Protein AF-A0A2N6N862-F1 (afdb_monomer_lite)

Sequence (266 aa):
MASPSRPAIADPSQAESPGQILLLTGYLSLEWLGSIGSRYRVDSEFFNRFLVFRSINDRLSCFSVPPLPSSEWNLIKLSLLTIGLRTSYNPQFSTRTIREDTSNVLAEKHHQIQAGAKVPVGTTVIRNISVLDEMNFAIEQHIFICYQPTEIHRGWADGGSLAGSDFMENPLSKALRLSSSFGESLLPIVVYKPMMGLNAHLLAKHCAVRSLHSGYSRFLRQSLASGHSFIALTEVFTLVASSKKHFLNMMDLKLERAELNTRGKL

Organism: Beauveria bassiana (NCBI:txid176275)

pLDDT: mean 73.64, std 16.74, range [29.5, 95.5]

Foldseek 3Di:
DDDDDDPDDPDPVPPQQFDDDDDFFDDDDPVRVVVCCVVQVFDVLLVCVVLPLDDPVNCVVCVCPPPDPVVDPFKDKFKFKWKFWAPDQDVVDDLVQLQVQLVVLLNVVSVCVVVVNPADGNAHRWPDKASPDRTMIMTIDMDMGGDDDPPDDDDDDDPDDPPYPHPCFVSNCVSNVHPDTPQVRIDFQDFDDPPCVVVVVVDPDDGDPSPCPVPAPPPQPVVVCSVDVVSSCVVVVRSSVSSVVVVVVVVVVVVVVVVVVVVVVD

Radius of gyration: 23.05 Å; chains: 1; bounding box: 80×42×60 Å

Structure (mmCIF, N/CA/C/O backbone):
data_AF-A0A2N6N862-F1
#
_entry.id   AF-A0A2N6N862-F1
#
loop_
_atom_site.group_PDB
_atom_site.id
_atom_site.type_symbol
_atom_site.label_atom_id
_atom_site.label_alt_id
_atom_site.label_comp_id
_atom_site.label_asym_id
_atom_site.label_entity_id
_atom_site.label_seq_id
_atom_site.pdbx_PDB_ins_code
_atom_site.Cartn_x
_atom_site.Cartn_y
_atom_site.Cartn_z
_atom_site.occupancy
_atom_site.B_iso_or_equiv
_atom_site.auth_seq_id
_atom_site.auth_comp_id
_atom_site.auth_asym_id
_atom_site.auth_atom_id
_atom_site.pdbx_PDB_model_num
ATOM 1 N N . MET A 1 1 ? 59.714 -20.479 -29.551 1.00 39.97 1 MET A N 1
ATOM 2 C CA . MET A 1 1 ? 59.441 -19.457 -28.518 1.00 39.97 1 MET A CA 1
ATOM 3 C C . MET A 1 1 ? 58.333 -18.563 -29.043 1.00 39.97 1 MET A C 1
ATOM 5 O O . MET A 1 1 ? 58.588 -17.770 -29.936 1.00 39.97 1 MET A O 1
ATOM 9 N N . ALA A 1 2 ? 57.097 -18.791 -28.597 1.00 37.12 2 ALA A N 1
ATOM 10 C CA . ALA A 1 2 ? 55.931 -18.018 -29.015 1.00 37.12 2 ALA A CA 1
ATOM 11 C C . ALA A 1 2 ? 55.678 -16.900 -27.995 1.00 37.12 2 ALA A C 1
ATOM 13 O O . ALA A 1 2 ? 55.597 -17.164 -26.796 1.00 37.12 2 ALA A O 1
ATOM 14 N N . SER A 1 3 ? 55.603 -15.662 -28.474 1.00 36.22 3 SER A N 1
ATOM 15 C CA . SER A 1 3 ? 55.278 -14.477 -27.677 1.00 36.22 3 SER A CA 1
ATOM 16 C C . SER A 1 3 ? 53.823 -14.537 -27.190 1.00 36.22 3 SER A C 1
ATOM 18 O O . SER A 1 3 ? 52.951 -14.907 -27.979 1.00 36.22 3 SER A O 1
ATOM 20 N N . PRO A 1 4 ? 53.511 -14.158 -25.937 1.00 43.88 4 PRO A N 1
ATOM 21 C CA . PRO A 1 4 ? 52.135 -14.143 -25.464 1.00 43.88 4 PRO A CA 1
ATOM 22 C C . PRO A 1 4 ? 51.395 -12.930 -26.040 1.00 43.88 4 PRO A C 1
ATOM 24 O O . PRO A 1 4 ? 51.804 -11.779 -25.873 1.00 43.88 4 PRO A O 1
ATOM 27 N N . SER A 1 5 ? 50.289 -13.200 -26.728 1.00 41.41 5 SER A N 1
ATOM 28 C CA . SER A 1 5 ? 49.322 -12.208 -27.187 1.00 41.41 5 SER A CA 1
ATOM 29 C C . SER A 1 5 ? 48.707 -11.470 -25.995 1.00 41.41 5 SER A C 1
ATOM 31 O O . SER A 1 5 ? 48.117 -12.079 -25.103 1.00 41.41 5 SER A O 1
ATOM 33 N N . ARG A 1 6 ? 48.852 -10.144 -25.998 1.00 37.50 6 ARG A N 1
ATOM 34 C CA . ARG A 1 6 ? 48.245 -9.202 -25.048 1.00 37.50 6 ARG A CA 1
ATOM 35 C C . ARG A 1 6 ? 46.710 -9.342 -25.094 1.00 37.50 6 ARG A C 1
ATOM 37 O O . ARG A 1 6 ? 46.173 -9.374 -26.202 1.00 37.50 6 ARG A O 1
ATOM 44 N N . PRO A 1 7 ? 45.989 -9.407 -23.960 1.00 41.72 7 PRO A N 1
ATOM 45 C CA . PRO A 1 7 ? 44.531 -9.415 -23.992 1.00 41.72 7 PRO A CA 1
ATOM 46 C C . PRO A 1 7 ? 44.032 -8.079 -24.552 1.00 41.72 7 PRO A C 1
ATOM 48 O O . PRO A 1 7 ? 44.504 -7.012 -24.149 1.00 41.72 7 PRO A O 1
ATOM 51 N N . ALA A 1 8 ? 43.114 -8.156 -25.515 1.00 41.75 8 ALA A N 1
ATOM 52 C CA . ALA A 1 8 ? 42.442 -6.998 -26.082 1.00 41.75 8 ALA A CA 1
ATOM 53 C C . ALA A 1 8 ? 41.739 -6.219 -24.960 1.00 41.75 8 ALA A C 1
ATOM 55 O O . ALA A 1 8 ? 40.966 -6.782 -24.186 1.00 41.75 8 ALA A O 1
ATOM 56 N N . ILE A 1 9 ? 42.045 -4.926 -24.861 1.00 42.66 9 ILE A N 1
ATOM 57 C CA . ILE A 1 9 ? 41.333 -3.987 -23.997 1.00 42.66 9 ILE A CA 1
ATOM 58 C C . ILE A 1 9 ? 39.915 -3.896 -24.561 1.00 42.66 9 ILE A C 1
ATOM 60 O O . ILE A 1 9 ? 39.737 -3.436 -25.688 1.00 42.66 9 ILE A O 1
ATOM 64 N N . ALA A 1 10 ? 38.934 -4.400 -23.812 1.00 41.53 10 ALA A N 1
ATOM 65 C CA . ALA A 1 10 ? 37.527 -4.270 -24.162 1.00 41.53 10 ALA A CA 1
ATOM 66 C C . ALA A 1 10 ? 37.179 -2.781 -24.308 1.00 41.53 10 ALA A C 1
ATOM 68 O O . ALA A 1 10 ? 37.522 -1.967 -23.449 1.00 41.53 10 ALA A O 1
ATOM 69 N N . ASP A 1 11 ? 36.539 -2.442 -25.422 1.00 36.75 11 ASP A N 1
ATOM 70 C CA . ASP A 1 11 ? 36.109 -1.092 -25.762 1.00 36.75 11 ASP A CA 1
ATOM 71 C C . ASP A 1 11 ? 35.125 -0.580 -24.683 1.00 36.75 11 ASP A C 1
ATOM 73 O O . ASP A 1 11 ? 34.069 -1.191 -24.485 1.00 36.75 11 ASP A O 1
ATOM 77 N N . PRO A 1 12 ? 35.427 0.509 -23.947 1.00 40.84 12 PRO A N 1
ATOM 78 C CA . PRO A 1 12 ? 34.557 1.020 -22.883 1.00 40.84 12 PRO A CA 1
ATOM 79 C C . PRO A 1 12 ? 33.206 1.544 -23.403 1.00 40.84 12 PRO A C 1
ATOM 81 O O . PRO A 1 12 ? 32.329 1.872 -22.606 1.00 40.84 12 PRO A O 1
ATOM 84 N N . SER A 1 13 ? 33.016 1.604 -24.726 1.00 38.56 13 SER A N 1
ATOM 85 C CA . SER A 1 13 ? 31.748 1.947 -25.374 1.00 38.56 13 SER A CA 1
ATOM 86 C C . SER A 1 13 ? 30.717 0.802 -25.405 1.00 38.56 13 SER A C 1
ATOM 88 O O . SER A 1 13 ? 29.554 1.061 -25.709 1.00 38.56 13 SER A O 1
ATOM 90 N N . GLN A 1 14 ? 31.098 -0.433 -25.038 1.00 36.56 14 GLN A N 1
ATOM 91 C CA . GLN A 1 14 ? 30.195 -1.594 -24.913 1.00 36.56 14 GLN A CA 1
ATOM 92 C C . GLN A 1 14 ? 29.788 -1.924 -23.469 1.00 36.56 14 GLN A C 1
ATOM 94 O O . GLN A 1 14 ? 29.310 -3.024 -23.190 1.00 36.56 14 GLN A O 1
ATOM 99 N N . ALA A 1 15 ? 29.955 -0.998 -22.523 1.00 41.66 15 ALA A N 1
ATOM 100 C CA . ALA A 1 15 ? 29.306 -1.154 -21.228 1.00 41.66 15 ALA A CA 1
ATOM 101 C C . ALA A 1 15 ? 27.788 -1.030 -21.438 1.00 41.66 15 ALA A C 1
ATOM 103 O O . ALA A 1 15 ? 27.262 0.082 -21.515 1.00 41.66 15 ALA A O 1
ATOM 104 N N . GLU A 1 16 ? 27.095 -2.167 -21.581 1.00 49.25 16 GLU A N 1
ATOM 105 C CA . GLU A 1 16 ? 25.634 -2.230 -21.541 1.00 49.25 16 GLU A CA 1
ATOM 106 C C . GLU A 1 16 ? 25.157 -1.345 -20.389 1.00 49.25 16 GLU A C 1
ATOM 108 O O . GLU A 1 16 ? 25.592 -1.521 -19.246 1.00 49.25 16 GLU A O 1
ATOM 113 N N . SER A 1 17 ? 24.319 -0.341 -20.680 1.00 55.94 17 SER A N 1
ATOM 114 C CA . SER A 1 17 ? 23.828 0.519 -19.606 1.00 55.94 17 SER A CA 1
ATOM 115 C C . SER A 1 17 ? 23.146 -0.376 -18.572 1.00 55.94 17 SER A C 1
ATOM 117 O O . SER A 1 17 ? 22.222 -1.106 -18.954 1.00 55.94 17 SER A O 1
ATOM 119 N N . PRO A 1 18 ? 23.551 -0.328 -17.295 1.00 63.47 18 PRO A N 1
ATOM 120 C CA . PRO A 1 18 ? 22.957 -1.183 -16.285 1.00 63.47 18 PRO A CA 1
ATOM 121 C C . PRO A 1 18 ? 21.447 -0.940 -16.237 1.00 63.47 18 PRO A C 1
ATOM 123 O O . PRO A 1 18 ? 20.980 0.184 -16.460 1.00 63.47 18 PRO A O 1
ATOM 126 N N . GLY A 1 19 ? 20.685 -2.002 -15.960 1.00 68.00 19 GLY A N 1
ATOM 127 C CA . GLY A 1 19 ? 19.251 -1.892 -15.715 1.00 68.00 19 GLY A CA 1
ATOM 128 C C . GLY A 1 19 ? 18.971 -0.823 -14.656 1.00 68.00 19 GLY A C 1
ATOM 129 O O . GLY A 1 19 ? 19.711 -0.687 -13.680 1.00 68.00 19 GLY A O 1
ATOM 130 N N . GLN A 1 20 ? 17.920 -0.035 -14.866 1.00 75.50 20 GLN A N 1
ATOM 131 C CA . GLN A 1 20 ? 17.589 1.108 -14.017 1.00 75.50 20 GLN A CA 1
ATOM 132 C C . GLN A 1 20 ? 16.251 0.919 -13.329 1.00 75.50 20 GLN A C 1
ATOM 134 O O . GLN A 1 20 ? 15.350 0.261 -13.846 1.00 75.50 20 GLN A O 1
ATOM 139 N N . ILE A 1 21 ? 16.126 1.539 -12.158 1.00 78.88 21 ILE A N 1
ATOM 140 C CA . ILE A 1 21 ? 14.897 1.547 -11.377 1.00 78.88 21 ILE A CA 1
ATOM 141 C C . ILE A 1 21 ? 14.559 2.989 -11.055 1.00 78.88 21 ILE A C 1
ATOM 143 O O . ILE A 1 21 ? 15.337 3.694 -10.416 1.00 78.88 21 ILE A O 1
ATOM 147 N N . LEU A 1 22 ? 13.377 3.399 -11.499 1.00 79.00 22 LEU A N 1
ATOM 148 C CA . LEU A 1 22 ? 12.806 4.699 -11.201 1.00 79.00 22 LEU A CA 1
ATOM 149 C C . LEU A 1 22 ? 11.761 4.530 -10.097 1.00 79.00 22 LEU A C 1
ATOM 151 O O . LEU A 1 22 ? 10.781 3.804 -10.269 1.00 79.00 22 LEU A O 1
ATOM 155 N N . LEU A 1 23 ? 11.980 5.189 -8.960 1.00 81.06 23 LEU A N 1
ATOM 156 C CA . LEU A 1 23 ? 11.052 5.181 -7.833 1.00 81.06 23 LEU A CA 1
ATOM 157 C C . LEU A 1 23 ? 10.281 6.495 -7.813 1.00 81.06 23 LEU A C 1
ATOM 159 O O . LEU A 1 23 ? 10.829 7.536 -7.476 1.00 81.06 23 LEU A O 1
ATOM 163 N N . LEU A 1 24 ? 8.998 6.425 -8.148 1.00 79.00 24 LEU A N 1
ATOM 164 C CA . LEU A 1 24 ? 8.100 7.573 -8.136 1.00 79.00 24 LEU A CA 1
ATOM 165 C C . LEU A 1 24 ? 7.164 7.465 -6.938 1.00 79.00 24 LEU A C 1
ATOM 167 O O . LEU A 1 24 ? 6.614 6.396 -6.662 1.00 79.00 24 LEU A O 1
ATOM 171 N N . THR A 1 25 ? 6.965 8.572 -6.230 1.00 77.62 25 THR A N 1
ATOM 172 C CA . THR A 1 25 ? 6.087 8.625 -5.058 1.00 77.62 25 THR A CA 1
ATOM 173 C C . THR A 1 25 ? 5.132 9.802 -5.136 1.00 77.62 25 THR A C 1
ATOM 175 O O . THR A 1 25 ? 5.512 10.893 -5.554 1.00 77.62 25 THR A O 1
ATOM 178 N N . GLY A 1 26 ? 3.904 9.584 -4.670 1.00 78.12 26 GLY A N 1
ATOM 179 C CA . GLY A 1 26 ? 2.881 10.620 -4.608 1.00 78.12 26 GLY A CA 1
ATOM 180 C C . GLY A 1 26 ? 2.201 10.910 -5.948 1.00 78.12 26 GLY A C 1
ATOM 181 O O . GLY A 1 26 ? 2.273 10.132 -6.898 1.00 78.12 26 GLY A O 1
ATOM 182 N N . TYR A 1 27 ? 1.468 12.017 -5.981 1.00 79.81 27 TYR A N 1
ATOM 183 C CA . TYR A 1 27 ? 0.735 12.502 -7.138 1.00 79.81 27 TYR A CA 1
ATOM 184 C C . TYR A 1 27 ? 1.699 13.042 -8.197 1.00 79.81 27 TYR A C 1
ATOM 186 O O . TYR A 1 27 ? 2.600 13.820 -7.886 1.00 79.81 27 TYR A O 1
ATOM 194 N N . LEU A 1 28 ? 1.481 12.660 -9.454 1.00 80.00 28 LEU A N 1
ATOM 195 C CA . LEU A 1 28 ? 2.236 13.147 -10.606 1.00 80.00 28 LEU A CA 1
ATOM 196 C C . LEU A 1 28 ? 1.306 13.986 -11.480 1.00 80.00 28 LEU A C 1
ATOM 198 O O . LEU A 1 28 ? 0.197 13.553 -11.792 1.00 80.00 28 LEU A O 1
ATOM 202 N N . SER A 1 29 ? 1.753 15.177 -11.883 1.00 81.31 29 SER A N 1
ATOM 203 C CA . SER A 1 29 ? 1.003 16.000 -12.835 1.00 81.31 29 SER A CA 1
ATOM 204 C C . SER A 1 29 ? 1.032 15.381 -14.237 1.00 81.31 29 SER A C 1
ATOM 206 O O . SER A 1 29 ? 1.919 14.591 -14.562 1.00 81.31 29 SER A O 1
ATOM 208 N N . LEU A 1 30 ? 0.094 15.784 -15.100 1.00 81.50 30 LEU A N 1
ATOM 209 C CA . LEU A 1 30 ? 0.052 15.346 -16.503 1.00 81.50 30 LEU A CA 1
ATOM 210 C C . LEU A 1 30 ? 1.352 15.652 -17.261 1.00 81.50 30 LEU A C 1
ATOM 212 O O . LEU A 1 30 ? 1.792 14.844 -18.071 1.00 81.50 30 LEU A O 1
ATOM 216 N N . GLU A 1 31 ? 1.996 16.779 -16.959 1.00 83.75 31 GLU A N 1
ATOM 217 C CA . GLU A 1 31 ? 3.294 17.150 -17.532 1.00 83.75 31 GLU A CA 1
ATOM 218 C C . GLU A 1 31 ? 4.401 16.161 -17.134 1.00 83.75 31 GLU A C 1
ATOM 220 O O . GLU A 1 31 ? 5.167 15.701 -17.987 1.00 83.75 31 GLU A O 1
ATOM 225 N N . TRP A 1 32 ? 4.444 15.762 -15.857 1.00 83.94 32 TRP A N 1
ATOM 226 C CA . TRP A 1 32 ? 5.379 14.744 -15.374 1.00 83.94 32 TRP A CA 1
ATOM 227 C C . TRP A 1 32 ? 5.096 13.375 -15.989 1.00 83.94 32 TRP A C 1
ATOM 229 O O . TRP A 1 32 ? 6.024 12.694 -16.418 1.00 83.94 32 TRP A O 1
ATOM 239 N N . LEU A 1 33 ? 3.825 12.990 -16.091 1.00 83.81 33 LEU A N 1
ATOM 240 C CA . LEU A 1 33 ? 3.415 11.728 -16.708 1.00 83.81 33 LEU A CA 1
ATOM 241 C C . LEU A 1 33 ? 3.794 11.679 -18.192 1.00 83.81 33 LEU A C 1
ATOM 243 O O . LEU A 1 33 ? 4.371 10.690 -18.636 1.00 83.81 33 LEU A O 1
ATOM 247 N N . GLY A 1 34 ? 3.553 12.757 -18.944 1.00 84.44 34 GLY A N 1
ATOM 248 C CA . GLY A 1 34 ? 3.956 12.869 -20.348 1.00 84.44 34 GLY A CA 1
ATOM 249 C C . GLY A 1 34 ? 5.476 12.834 -20.529 1.00 84.44 34 GLY A C 1
ATOM 250 O O . GLY A 1 34 ? 5.987 12.161 -21.428 1.00 84.44 34 GLY A O 1
ATOM 251 N N . SER A 1 35 ? 6.214 13.487 -19.630 1.00 87.12 35 SER A N 1
ATOM 252 C CA . SER A 1 35 ? 7.681 13.480 -19.633 1.00 87.12 35 SER A CA 1
ATOM 253 C C . SER A 1 35 ? 8.252 12.089 -19.337 1.00 87.12 35 SER A C 1
ATOM 255 O O . SER A 1 35 ? 9.149 11.629 -20.039 1.00 87.12 35 SER A O 1
ATOM 257 N N . ILE A 1 36 ? 7.713 11.381 -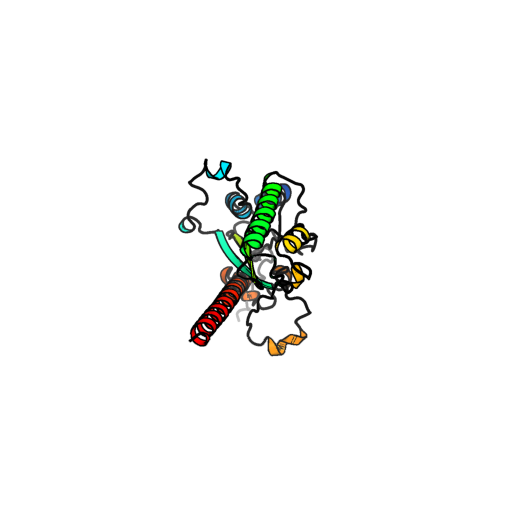18.341 1.00 84.12 36 ILE A N 1
ATOM 258 C CA . ILE A 1 36 ? 8.141 10.019 -17.983 1.00 84.12 36 ILE A CA 1
ATOM 259 C C . ILE A 1 36 ? 7.742 9.033 -19.088 1.00 84.12 36 ILE A C 1
ATOM 261 O O . ILE A 1 36 ? 8.573 8.247 -19.543 1.00 84.12 36 ILE A O 1
ATOM 265 N N . GLY A 1 37 ? 6.500 9.104 -19.569 1.00 84.12 37 GLY A N 1
ATOM 266 C CA . GLY A 1 37 ? 5.982 8.236 -20.624 1.00 84.12 37 GLY A CA 1
ATOM 267 C C . GLY A 1 37 ? 6.782 8.341 -21.917 1.00 84.12 37 GLY A C 1
ATOM 268 O O . GLY A 1 37 ? 7.245 7.329 -22.436 1.00 84.12 37 GLY A O 1
ATOM 269 N N . SER A 1 38 ? 7.032 9.559 -22.401 1.00 85.12 38 SER A N 1
ATOM 270 C CA . SER A 1 38 ? 7.821 9.776 -23.622 1.00 85.12 38 SER A CA 1
ATOM 271 C C . SER A 1 38 ? 9.286 9.363 -23.462 1.00 85.12 38 SER A C 1
ATOM 273 O O . SER A 1 38 ? 9.866 8.759 -24.367 1.00 85.12 38 SER A O 1
ATOM 275 N N . ARG A 1 39 ? 9.890 9.649 -22.302 1.00 82.69 39 ARG A N 1
ATOM 276 C CA . ARG A 1 39 ? 11.308 9.382 -22.052 1.00 82.69 39 ARG A CA 1
ATOM 277 C C . ARG A 1 39 ? 11.621 7.900 -21.893 1.00 82.69 39 ARG A C 1
ATOM 279 O O . ARG A 1 39 ? 12.621 7.438 -22.438 1.00 82.69 39 ARG A O 1
ATOM 286 N N . TYR A 1 40 ? 10.795 7.184 -21.136 1.00 77.62 40 TYR A N 1
ATOM 287 C CA . TYR A 1 40 ? 11.016 5.779 -20.783 1.00 77.62 40 TYR A CA 1
ATOM 288 C C . TYR A 1 40 ? 10.150 4.817 -21.602 1.00 77.62 40 TYR A C 1
ATOM 290 O O . TYR A 1 40 ? 10.231 3.610 -21.397 1.00 77.62 40 TYR A O 1
ATOM 298 N N . ARG A 1 41 ? 9.341 5.342 -22.535 1.00 79.62 41 ARG A N 1
ATOM 299 C CA . ARG A 1 41 ? 8.382 4.577 -23.349 1.00 79.62 41 ARG A CA 1
ATOM 300 C C . ARG A 1 41 ? 7.451 3.711 -22.498 1.00 79.62 41 ARG A C 1
ATOM 302 O O . ARG A 1 41 ? 7.122 2.590 -22.876 1.00 79.62 41 ARG A O 1
ATOM 309 N N . VAL A 1 42 ? 7.050 4.246 -21.345 1.00 82.62 42 VAL A N 1
ATOM 310 C CA . VAL A 1 42 ? 6.091 3.591 -20.455 1.00 82.62 42 VAL A CA 1
ATOM 311 C C . VAL A 1 42 ? 4.728 3.616 -21.129 1.00 82.62 42 VAL A C 1
ATOM 313 O O . VAL A 1 42 ? 4.287 4.669 -21.593 1.00 82.62 42 VAL A O 1
ATOM 316 N N . ASP A 1 43 ? 4.081 2.456 -21.173 1.00 78.38 43 ASP A N 1
ATOM 317 C CA . ASP A 1 43 ? 2.735 2.301 -21.716 1.00 78.38 43 ASP A CA 1
ATOM 318 C C . ASP A 1 43 ? 1.764 3.288 -21.043 1.00 78.38 43 ASP A C 1
ATOM 320 O O . ASP A 1 43 ? 1.761 3.448 -19.820 1.00 78.38 43 ASP A O 1
ATOM 324 N N . SER A 1 44 ? 0.917 3.952 -21.828 1.00 77.69 44 SER A N 1
ATOM 325 C CA . SER A 1 44 ? -0.117 4.835 -21.286 1.00 77.69 44 SER A CA 1
ATOM 326 C C . SER A 1 44 ? -1.093 4.082 -20.377 1.00 77.69 44 SER A C 1
ATOM 328 O O . SER A 1 44 ? -1.615 4.666 -19.422 1.00 77.69 44 SER A O 1
ATOM 330 N N . GLU A 1 45 ? -1.268 2.775 -20.589 1.00 77.00 45 GLU A N 1
ATOM 331 C CA . GLU A 1 45 ? -2.093 1.930 -19.731 1.00 77.00 45 GLU A CA 1
ATOM 332 C C . GLU A 1 45 ? -1.525 1.798 -18.308 1.00 77.00 45 GLU A C 1
ATOM 334 O O . GLU A 1 45 ? -2.284 1.750 -17.333 1.00 77.00 45 GLU A O 1
ATOM 339 N N . PHE A 1 46 ? -0.199 1.863 -18.141 1.00 80.00 46 PHE A N 1
ATOM 340 C CA . PHE A 1 46 ? 0.420 1.931 -16.815 1.00 80.00 46 PHE A CA 1
ATOM 341 C C . PHE A 1 46 ? -0.044 3.172 -16.048 1.00 80.00 46 PHE A C 1
ATOM 343 O O . PHE A 1 46 ? -0.434 3.078 -14.880 1.00 80.00 46 PHE 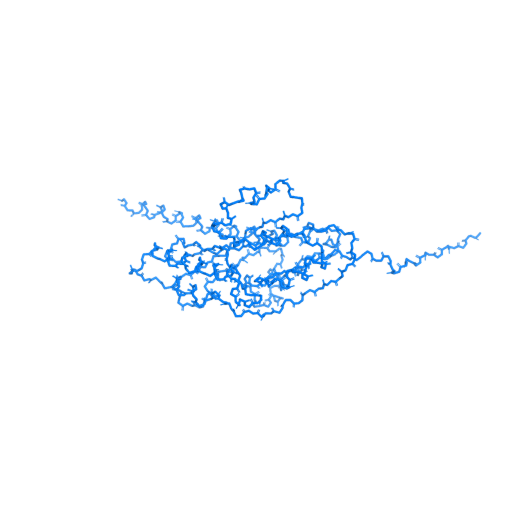A O 1
ATOM 350 N N . PHE A 1 47 ? -0.047 4.336 -16.703 1.00 78.12 47 PHE A N 1
ATOM 351 C CA . PHE A 1 47 ? -0.490 5.579 -16.076 1.00 78.12 47 PHE A CA 1
ATOM 352 C C . PHE A 1 47 ? -1.993 5.578 -15.817 1.00 78.12 47 PHE A C 1
ATOM 354 O O . PHE A 1 47 ? -2.408 6.022 -14.751 1.00 78.12 47 PHE A O 1
ATOM 361 N N . ASN A 1 48 ? -2.806 5.010 -16.712 1.00 75.31 48 ASN A N 1
ATOM 362 C CA . ASN A 1 48 ? -4.241 4.834 -16.473 1.00 75.31 48 ASN A CA 1
ATOM 363 C C . ASN A 1 48 ? -4.517 4.020 -15.203 1.00 75.31 48 ASN A C 1
ATOM 365 O O . ASN A 1 48 ? -5.402 4.376 -14.424 1.00 75.31 48 ASN A O 1
ATOM 369 N N . ARG A 1 49 ? -3.742 2.953 -14.968 1.00 72.94 49 ARG A N 1
ATOM 370 C CA . ARG A 1 49 ? -3.833 2.106 -13.767 1.00 72.94 49 ARG A CA 1
ATOM 371 C C . ARG A 1 49 ? -3.301 2.789 -12.513 1.00 72.94 49 ARG A C 1
ATOM 373 O O . ARG A 1 49 ? -3.881 2.655 -11.433 1.00 72.94 49 ARG A O 1
ATOM 380 N N . PHE A 1 50 ? -2.215 3.543 -12.645 1.00 73.69 50 PHE A N 1
ATOM 381 C CA . PHE A 1 50 ? -1.680 4.349 -11.555 1.00 73.69 50 PHE A CA 1
ATOM 382 C C . PHE A 1 50 ? -2.665 5.457 -11.161 1.00 73.69 50 PHE A C 1
ATOM 384 O O . PHE A 1 50 ? -2.902 5.707 -9.985 1.00 73.69 50 PHE A O 1
ATOM 391 N N . LEU A 1 51 ? -3.322 6.089 -12.122 1.00 71.56 51 LEU A N 1
ATOM 392 C CA . LEU A 1 51 ? -4.232 7.208 -11.907 1.00 71.56 51 LEU A CA 1
ATOM 393 C C . LEU A 1 51 ? -5.688 6.755 -11.831 1.00 71.56 51 LEU A C 1
ATOM 395 O O . LEU A 1 51 ? -6.555 7.527 -12.226 1.00 71.56 51 LEU A O 1
ATOM 399 N N . VAL A 1 52 ? -5.979 5.539 -11.330 1.00 64.31 52 VAL A N 1
ATOM 400 C CA . VAL A 1 52 ? -7.360 5.045 -11.130 1.00 64.31 52 VAL A CA 1
ATOM 401 C C . VAL A 1 52 ? -8.065 5.886 -10.067 1.00 64.31 52 VAL A C 1
ATOM 403 O O . VAL A 1 52 ? -8.265 5.500 -8.920 1.00 64.31 52 VAL A O 1
ATOM 406 N N . PHE A 1 53 ? -8.461 7.060 -10.507 1.00 60.28 53 PHE A N 1
ATOM 407 C CA . PHE A 1 53 ? -9.479 7.927 -9.993 1.00 60.28 53 PHE A CA 1
ATOM 408 C C . PHE A 1 53 ? -10.433 8.097 -11.186 1.00 60.28 53 PHE A C 1
ATOM 410 O O . PHE A 1 53 ? -10.636 9.181 -11.701 1.00 60.28 53 PHE A O 1
ATOM 417 N N . ARG A 1 54 ? -10.953 7.003 -11.746 1.00 53.22 54 ARG A N 1
ATOM 418 C CA . ARG A 1 54 ? -12.015 7.142 -12.748 1.00 53.22 54 ARG A CA 1
ATOM 419 C C . ARG A 1 54 ? -13.299 7.495 -12.018 1.00 53.22 54 ARG A C 1
ATOM 421 O O . ARG A 1 54 ? -13.610 6.845 -11.013 1.00 53.22 54 ARG A O 1
ATOM 428 N N . SER A 1 55 ? -14.014 8.503 -12.511 1.00 52.59 55 SER A N 1
ATOM 429 C CA . SER A 1 55 ? -15.349 8.803 -12.009 1.00 52.59 55 SER A CA 1
ATOM 430 C C . SER A 1 55 ? -16.244 7.573 -12.212 1.00 52.59 55 SER A C 1
ATOM 432 O O . SER A 1 55 ? -15.991 6.737 -13.085 1.00 52.59 55 SER A O 1
ATOM 434 N N . ILE A 1 56 ? -17.292 7.428 -11.399 1.00 53.81 56 ILE A N 1
ATOM 435 C CA . ILE A 1 56 ? -18.263 6.333 -11.566 1.00 53.81 56 ILE A CA 1
ATOM 436 C C . ILE A 1 56 ? -18.847 6.360 -12.991 1.00 53.81 56 ILE A C 1
ATOM 438 O O . ILE A 1 56 ? -19.008 5.305 -13.597 1.00 53.81 56 ILE A O 1
ATOM 442 N N . ASN A 1 57 ? -19.042 7.550 -13.567 1.00 53.22 57 ASN A N 1
ATOM 443 C CA . ASN A 1 57 ? -19.553 7.724 -14.927 1.00 53.22 57 ASN A CA 1
ATOM 444 C C . ASN A 1 57 ? -18.595 7.185 -16.006 1.00 53.22 57 ASN A C 1
ATOM 446 O O . ASN A 1 57 ? -19.059 6.570 -16.961 1.00 53.22 57 ASN A O 1
ATOM 450 N N . ASP A 1 58 ? -17.275 7.308 -15.825 1.00 54.25 58 ASP A N 1
ATOM 451 C CA . ASP A 1 58 ? -16.279 6.746 -16.758 1.00 54.25 58 ASP A CA 1
ATOM 452 C C . ASP A 1 58 ? -16.145 5.220 -16.643 1.00 54.25 58 ASP A C 1
ATOM 454 O O . ASP A 1 58 ? -15.683 4.547 -17.564 1.00 54.25 58 ASP A O 1
ATOM 458 N N . ARG A 1 59 ? -16.525 4.646 -15.493 1.00 54.81 59 ARG A N 1
ATOM 459 C CA . ARG A 1 59 ? -16.550 3.188 -15.289 1.00 54.81 59 ARG A CA 1
ATOM 460 C C . ARG A 1 59 ? -17.768 2.533 -15.933 1.00 54.81 59 ARG A C 1
ATOM 462 O O . ARG A 1 59 ? -17.687 1.376 -16.330 1.00 54.81 59 ARG A O 1
ATOM 469 N N . LEU A 1 60 ? -18.874 3.265 -16.052 1.00 55.56 60 LEU A N 1
ATOM 470 C CA . LEU A 1 60 ? -20.116 2.777 -16.659 1.00 55.56 60 LEU A CA 1
ATOM 471 C C . LEU A 1 60 ? -20.051 2.685 -18.192 1.00 55.56 60 LEU A C 1
ATOM 473 O O . LEU A 1 60 ? -20.903 2.039 -18.793 1.00 55.56 60 LEU A O 1
ATOM 477 N N . SER A 1 61 ? -19.050 3.299 -18.827 1.00 60.19 61 SER A N 1
ATOM 478 C CA . SER A 1 61 ? -18.854 3.280 -20.283 1.00 60.19 61 SER A CA 1
ATOM 479 C C . SER A 1 61 ? -17.716 2.360 -20.746 1.00 60.19 61 SER A C 1
ATOM 481 O O . SER A 1 61 ? -17.541 2.164 -21.948 1.00 60.19 61 SER A O 1
ATOM 483 N N . CYS A 1 62 ? -16.946 1.769 -19.824 1.00 55.97 62 CYS A N 1
ATOM 484 C CA . CYS A 1 62 ? -15.751 0.991 -20.153 1.00 55.97 62 CYS A CA 1
ATOM 485 C C . CYS A 1 62 ? -15.582 -0.224 -19.223 1.00 55.97 62 CYS A C 1
ATOM 487 O O . CYS A 1 62 ? -14.772 -0.220 -18.297 1.00 55.97 62 CYS A O 1
ATOM 489 N N . PHE A 1 63 ? -16.349 -1.286 -19.486 1.00 64.50 63 PHE A N 1
ATOM 490 C CA . PHE A 1 63 ? -16.341 -2.524 -18.688 1.00 64.50 63 PHE A CA 1
ATOM 491 C C . PHE A 1 63 ? -15.107 -3.412 -18.908 1.00 64.50 63 PHE A C 1
ATOM 493 O O . PHE A 1 63 ? -14.877 -4.349 -18.150 1.00 64.50 63 PHE A O 1
ATOM 500 N N . SER A 1 64 ? -14.317 -3.133 -19.945 1.00 63.12 64 SER A N 1
ATOM 501 C CA . SER A 1 64 ? -13.103 -3.873 -20.306 1.00 63.12 64 SER A CA 1
ATOM 502 C C . SER A 1 64 ? -11.830 -3.345 -19.632 1.00 63.12 64 SER A C 1
ATOM 504 O O . SER A 1 64 ? -10.764 -3.928 -19.821 1.00 63.12 64 SER A O 1
ATOM 506 N N . VAL A 1 65 ? -11.920 -2.273 -18.832 1.00 66.56 65 VAL A N 1
ATOM 507 C CA . VAL A 1 65 ? -10.793 -1.727 -18.061 1.00 66.56 65 VAL A CA 1
ATOM 508 C C . VAL A 1 65 ? -11.047 -1.910 -16.558 1.00 66.56 65 VAL A C 1
ATOM 510 O O . VAL A 1 65 ? -12.116 -1.540 -16.069 1.00 66.56 65 VAL A O 1
ATOM 513 N N . PRO A 1 66 ? -10.061 -2.397 -15.784 1.00 65.81 66 PRO A N 1
ATOM 514 C CA . PRO A 1 66 ? -8.715 -2.770 -16.221 1.00 65.81 66 PRO A CA 1
ATOM 515 C C . PRO A 1 66 ? -8.665 -4.132 -16.945 1.00 65.81 66 PRO A C 1
ATOM 517 O O . PRO A 1 66 ? -9.399 -5.041 -16.553 1.00 65.81 66 PRO A O 1
ATOM 520 N N . PRO A 1 67 ? -7.773 -4.301 -17.946 1.00 66.50 67 PRO A N 1
ATOM 521 C CA . PRO A 1 67 ? -7.443 -5.608 -18.507 1.00 66.50 67 PRO A CA 1
ATOM 522 C C . PRO A 1 67 ? -7.110 -6.648 -17.427 1.00 66.50 67 PRO A C 1
ATOM 524 O O . PRO A 1 67 ? -6.643 -6.318 -16.327 1.00 66.50 67 PRO A O 1
ATOM 527 N N . LEU A 1 68 ? -7.308 -7.925 -17.757 1.00 70.00 68 LEU A N 1
ATOM 528 C CA . LEU A 1 68 ? -6.989 -9.025 -16.853 1.00 70.00 68 LEU A CA 1
ATOM 529 C C . LEU A 1 68 ? -5.497 -8.987 -16.478 1.00 70.00 68 LEU A C 1
ATOM 531 O O . LEU A 1 68 ? -4.655 -8.818 -17.355 1.00 70.00 68 LEU A O 1
ATOM 535 N N . PRO A 1 69 ? -5.125 -9.215 -15.207 1.00 68.00 69 PRO A N 1
ATOM 536 C CA . PRO A 1 69 ? -3.715 -9.304 -14.822 1.00 68.00 69 PRO A CA 1
ATOM 537 C C . PRO A 1 69 ? -2.927 -10.347 -15.630 1.00 68.00 69 PRO A C 1
ATOM 539 O O . PRO A 1 69 ? -1.730 -10.203 -15.823 1.00 68.00 69 PRO A O 1
ATOM 542 N N . SER A 1 70 ? -3.600 -11.387 -16.136 1.00 72.38 70 SER A N 1
ATOM 543 C CA . SER A 1 70 ? -2.999 -12.437 -16.962 1.00 72.38 70 SER A CA 1
ATOM 544 C C . SER A 1 70 ? -2.654 -12.003 -18.389 1.00 72.38 70 SER A C 1
ATOM 546 O O . SER A 1 70 ? -1.889 -12.701 -19.047 1.00 72.38 70 SER A O 1
ATOM 548 N N . SER A 1 71 ? -3.214 -10.897 -18.891 1.00 73.25 71 SER A N 1
ATOM 549 C CA . SER A 1 71 ? -2.848 -10.349 -20.206 1.00 73.25 71 SER A CA 1
ATOM 550 C C . SER A 1 71 ? -1.636 -9.416 -20.147 1.00 73.25 71 SER A C 1
ATOM 552 O O . SER A 1 71 ? -1.201 -8.918 -21.180 1.00 73.25 71 SER A O 1
ATOM 554 N N . GLU A 1 72 ? -1.087 -9.171 -18.955 1.00 74.12 72 GLU A N 1
ATOM 555 C CA . GLU A 1 72 ? -0.025 -8.195 -18.724 1.00 74.12 72 GLU A CA 1
ATOM 556 C C . GLU A 1 72 ? 1.253 -8.903 -18.298 1.00 74.12 72 GLU A C 1
ATOM 558 O O . GLU A 1 72 ? 1.327 -9.517 -17.238 1.00 74.12 72 GLU A O 1
ATOM 563 N N . TRP A 1 73 ? 2.284 -8.815 -19.131 1.00 76.94 73 TRP A N 1
ATOM 564 C CA . TRP A 1 73 ? 3.576 -9.443 -18.852 1.00 76.94 73 TRP A CA 1
ATOM 565 C C . TRP A 1 73 ? 4.542 -8.493 -18.128 1.00 76.94 73 TRP A C 1
ATOM 567 O O . TRP A 1 73 ? 5.507 -8.943 -17.513 1.00 76.94 73 TRP A O 1
ATOM 577 N N . ASN A 1 74 ? 4.292 -7.182 -18.194 1.00 81.44 74 ASN A N 1
ATOM 578 C CA . ASN A 1 74 ? 5.199 -6.135 -17.726 1.00 81.44 74 ASN A CA 1
ATOM 579 C C . ASN A 1 74 ? 4.674 -5.308 -16.546 1.00 81.44 74 ASN A C 1
ATOM 581 O O . ASN A 1 74 ? 5.427 -4.492 -16.014 1.00 81.44 74 ASN A O 1
ATOM 585 N N . LEU A 1 75 ? 3.417 -5.485 -16.130 1.00 82.25 75 LEU A N 1
ATOM 586 C CA . LEU A 1 75 ? 2.804 -4.687 -15.069 1.00 82.25 75 LEU A CA 1
ATOM 587 C C . LEU A 1 75 ? 2.553 -5.519 -13.816 1.00 82.25 75 LEU A C 1
ATOM 589 O O . LEU A 1 75 ? 1.886 -6.549 -13.849 1.00 82.25 75 LEU A O 1
ATOM 593 N N . ILE A 1 76 ? 3.052 -5.038 -12.679 1.00 83.94 76 ILE A N 1
ATOM 594 C CA . ILE A 1 76 ? 2.821 -5.659 -11.375 1.00 83.94 76 ILE A CA 1
ATOM 595 C C . ILE A 1 76 ? 2.222 -4.616 -10.438 1.00 83.94 76 ILE A C 1
ATOM 597 O O . ILE A 1 76 ? 2.772 -3.531 -10.249 1.00 83.94 76 ILE A O 1
ATOM 601 N N . LYS A 1 77 ? 1.102 -4.970 -9.806 1.00 85.12 77 LYS A N 1
ATOM 602 C CA . LYS A 1 77 ? 0.461 -4.176 -8.757 1.00 85.12 77 LYS A CA 1
ATOM 603 C C . LYS A 1 77 ? 0.625 -4.871 -7.412 1.00 85.12 77 LYS A C 1
ATOM 605 O O . LYS A 1 77 ? 0.207 -6.013 -7.242 1.00 85.12 77 LYS A O 1
ATOM 610 N N . LEU A 1 78 ? 1.164 -4.153 -6.435 1.00 86.88 78 LEU A N 1
ATOM 611 C CA . LEU A 1 78 ? 1.322 -4.627 -5.065 1.00 86.88 78 LEU A CA 1
ATOM 612 C C . LEU A 1 78 ? 0.560 -3.714 -4.101 1.00 86.88 78 LEU A C 1
ATOM 614 O O . LEU A 1 78 ? 0.735 -2.498 -4.136 1.00 86.88 78 LEU A O 1
ATOM 618 N N . SER A 1 79 ? -0.254 -4.293 -3.217 1.00 87.00 79 SER A N 1
ATOM 619 C CA . SER A 1 79 ? -0.901 -3.555 -2.123 1.00 87.00 79 SER A CA 1
ATOM 620 C C . SER A 1 79 ? -0.036 -3.574 -0.870 1.00 87.00 79 SER A C 1
ATOM 622 O O . SER A 1 79 ? 0.269 -4.648 -0.345 1.00 87.00 79 SER A O 1
ATOM 624 N N . LEU A 1 80 ? 0.317 -2.384 -0.395 1.00 85.81 80 LEU A N 1
ATOM 625 C CA . LEU A 1 80 ? 1.013 -2.123 0.857 1.00 85.81 80 LEU A CA 1
ATOM 626 C C . LEU A 1 80 ? -0.011 -1.694 1.916 1.00 85.81 80 LEU A C 1
ATOM 628 O O . LEU A 1 80 ? -0.822 -0.803 1.656 1.00 85.81 80 LEU A O 1
ATOM 632 N N . LEU A 1 81 ? 0.042 -2.315 3.095 1.00 89.31 81 LEU A N 1
ATOM 633 C CA . LEU A 1 81 ? -0.840 -1.996 4.219 1.00 89.31 81 LEU A CA 1
ATOM 634 C C . LEU A 1 81 ? -0.049 -1.370 5.366 1.00 89.31 81 LEU A C 1
ATOM 636 O O . LEU A 1 81 ? 0.906 -1.962 5.863 1.00 89.31 81 LEU A O 1
ATOM 640 N N . THR A 1 82 ? -0.485 -0.203 5.826 1.00 88.44 82 THR A N 1
ATOM 641 C CA . THR A 1 82 ? 0.103 0.473 6.989 1.00 88.44 82 THR A CA 1
ATOM 642 C C . THR A 1 82 ? -0.951 0.590 8.076 1.00 88.44 82 THR A C 1
ATOM 644 O O . THR A 1 82 ? -2.027 1.133 7.841 1.00 88.44 82 THR A O 1
ATOM 647 N N . ILE A 1 83 ? -0.654 0.068 9.264 1.00 89.62 83 ILE A N 1
ATOM 648 C CA . ILE A 1 83 ? -1.555 0.145 10.419 1.00 89.62 83 ILE A CA 1
ATOM 649 C C . ILE A 1 83 ? -1.347 1.495 11.098 1.00 89.62 83 ILE A C 1
ATOM 651 O O . ILE A 1 83 ? -0.209 1.927 11.265 1.00 89.62 83 ILE A O 1
ATOM 655 N N . GLY A 1 84 ? -2.430 2.142 11.505 1.00 89.56 84 GLY A N 1
ATOM 656 C CA . GLY A 1 84 ? -2.399 3.334 12.334 1.00 89.56 84 GLY A CA 1
ATOM 657 C C . GLY A 1 84 ? -3.154 3.144 13.646 1.00 89.56 84 GLY A C 1
ATOM 658 O O . GLY A 1 84 ? -4.097 2.353 13.732 1.00 89.56 84 GLY A O 1
ATOM 659 N N . LEU A 1 85 ? -2.724 3.887 14.662 1.00 89.06 85 LEU A N 1
ATOM 660 C CA . LEU A 1 85 ? -3.286 3.908 16.004 1.00 89.06 85 LEU A CA 1
ATOM 661 C C . LEU A 1 85 ? -4.081 5.188 16.254 1.00 89.06 85 LEU A C 1
ATOM 663 O O . LEU A 1 85 ? -3.671 6.291 15.905 1.00 89.06 85 LEU A O 1
ATOM 667 N N . ARG A 1 86 ? -5.214 5.032 16.928 1.00 87.69 86 ARG A N 1
ATOM 668 C CA . ARG A 1 86 ? -6.070 6.110 17.412 1.00 87.69 86 ARG A CA 1
ATOM 669 C C .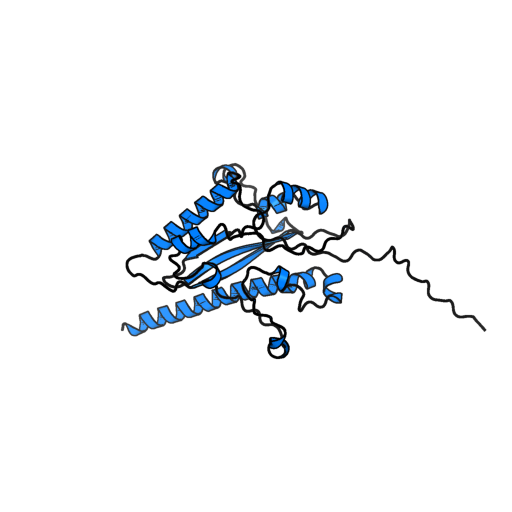 ARG A 1 86 ? -5.954 6.117 18.925 1.00 87.69 86 ARG A C 1
ATOM 671 O O . ARG A 1 86 ? -6.395 5.193 19.593 1.00 87.69 86 ARG A O 1
ATOM 678 N N . THR A 1 87 ? -5.320 7.146 19.460 1.00 75.06 87 THR A N 1
ATOM 679 C CA . THR A 1 87 ? -5.052 7.284 20.899 1.00 75.06 87 THR A CA 1
ATOM 680 C C . THR A 1 87 ? -6.176 7.997 21.650 1.00 75.06 87 THR A C 1
ATOM 682 O O . THR A 1 87 ? -6.260 7.883 22.869 1.00 75.06 87 THR A O 1
ATOM 685 N N . SER A 1 88 ? -7.078 8.690 20.949 1.00 69.31 88 SER A N 1
ATOM 686 C CA . SER A 1 88 ? -8.265 9.321 21.534 1.00 69.31 88 SER A CA 1
ATOM 687 C C . SER A 1 88 ? -9.523 8.497 21.276 1.00 69.31 88 SER A C 1
ATOM 689 O O . SER A 1 88 ? -10.199 8.663 20.258 1.00 69.31 88 SER A O 1
ATOM 691 N N . TYR A 1 89 ? -9.860 7.631 22.233 1.00 67.69 89 TYR A N 1
ATOM 692 C CA . TYR A 1 89 ? -11.179 7.011 22.301 1.00 67.69 89 TYR A CA 1
ATOM 693 C C . TYR A 1 89 ? -12.171 7.985 22.940 1.00 67.69 89 TYR A C 1
ATOM 695 O O . TYR A 1 89 ? -12.008 8.378 24.094 1.00 67.69 89 TYR A O 1
ATOM 703 N N . ASN A 1 90 ? -13.206 8.369 22.195 1.00 71.94 90 ASN A N 1
ATOM 704 C CA . ASN A 1 90 ? -14.345 9.094 22.742 1.00 71.94 90 ASN A CA 1
ATOM 705 C C . ASN A 1 90 ? -15.613 8.247 22.521 1.00 71.94 90 ASN A C 1
ATOM 707 O O . ASN A 1 90 ? -16.011 8.068 21.367 1.00 71.94 90 ASN A O 1
ATOM 711 N N . PRO A 1 91 ? -16.255 7.750 23.597 1.00 69.25 91 PRO A N 1
ATOM 712 C CA . PRO A 1 91 ? -17.405 6.848 23.515 1.00 69.25 91 PRO A CA 1
ATOM 713 C C . PRO A 1 91 ? -18.650 7.481 22.874 1.00 69.25 91 PRO A C 1
ATOM 715 O O . PRO A 1 91 ? -19.596 6.769 22.553 1.00 69.25 91 PRO A O 1
ATOM 718 N N . GLN A 1 92 ? -18.664 8.801 22.666 1.00 72.44 92 GLN A N 1
ATOM 719 C CA . GLN A 1 92 ? -19.748 9.492 21.963 1.00 72.44 92 GLN A CA 1
ATOM 720 C C . GLN A 1 92 ? -19.731 9.243 20.449 1.00 72.44 92 GLN A C 1
ATOM 722 O O . GLN A 1 92 ? -20.754 9.415 19.790 1.00 72.44 92 GLN A O 1
ATOM 727 N N . PHE A 1 93 ? -18.590 8.840 19.881 1.00 75.50 93 PHE A N 1
ATOM 728 C CA . PHE A 1 93 ? -18.459 8.614 18.445 1.00 75.50 93 PHE A CA 1
ATOM 729 C C . PHE A 1 93 ? -18.439 7.126 18.132 1.00 75.50 93 PHE A C 1
ATOM 731 O O . PHE A 1 93 ? -17.500 6.410 18.475 1.00 75.50 93 PHE A O 1
ATOM 738 N N . SER A 1 94 ? -19.465 6.672 17.415 1.00 84.25 94 SER A N 1
ATOM 739 C CA . SER A 1 94 ? -19.499 5.301 16.925 1.00 84.25 94 SER A CA 1
ATOM 740 C C . SER A 1 94 ? -18.436 5.081 15.843 1.00 84.25 94 SER A C 1
ATOM 742 O O . SER A 1 94 ? -18.198 5.942 14.990 1.00 84.25 94 SER A O 1
ATOM 744 N N . THR A 1 95 ? -17.845 3.885 15.815 1.00 86.56 95 THR A N 1
ATOM 745 C CA . THR A 1 95 ? -16.925 3.443 14.753 1.00 86.56 95 THR A CA 1
ATOM 746 C C . THR A 1 95 ? -17.551 3.596 13.361 1.00 86.56 95 THR A C 1
ATOM 748 O O . THR A 1 95 ? -16.853 3.881 12.391 1.00 86.56 95 THR A O 1
ATOM 751 N N . ARG A 1 96 ? -18.882 3.479 13.255 1.00 89.12 96 ARG A N 1
ATOM 752 C CA . ARG A 1 96 ? -19.630 3.692 12.011 1.00 89.12 96 ARG A CA 1
ATOM 753 C C . ARG A 1 96 ? -19.547 5.137 11.516 1.00 89.12 96 ARG A C 1
ATOM 755 O O . ARG A 1 96 ? -19.214 5.343 10.356 1.00 89.12 96 ARG A O 1
ATOM 762 N N . THR A 1 97 ? -19.772 6.117 12.387 1.00 89.75 97 THR A N 1
ATOM 763 C CA . THR A 1 97 ? -19.670 7.543 12.031 1.00 89.75 97 THR A CA 1
ATOM 764 C C . THR A 1 97 ? -18.268 7.884 11.535 1.00 89.75 97 THR A C 1
ATOM 766 O O . THR A 1 97 ? -18.106 8.563 10.532 1.00 89.75 97 THR A O 1
ATOM 769 N N . ILE A 1 98 ? -17.238 7.344 12.191 1.00 90.44 98 ILE A N 1
ATOM 770 C CA . ILE A 1 98 ? -15.843 7.576 11.797 1.00 90.44 98 ILE A CA 1
ATOM 771 C C . ILE A 1 98 ? -15.546 6.938 10.431 1.00 90.44 98 ILE A C 1
ATOM 773 O O . ILE A 1 98 ? -14.839 7.538 9.620 1.00 90.44 98 ILE A O 1
ATOM 777 N N . ARG A 1 99 ? -16.096 5.749 10.143 1.00 92.25 99 ARG A N 1
ATOM 778 C CA . ARG A 1 99 ? -15.996 5.110 8.817 1.00 92.25 99 ARG A CA 1
ATOM 779 C C . ARG A 1 99 ? -16.634 5.969 7.731 1.00 92.25 99 ARG A C 1
ATOM 781 O O . ARG A 1 99 ? -16.015 6.172 6.691 1.00 92.25 99 ARG A O 1
ATOM 788 N N . GLU A 1 100 ? -17.836 6.477 7.982 1.00 92.19 100 GLU A N 1
ATOM 789 C CA . GLU A 1 100 ? -18.578 7.326 7.045 1.00 92.19 100 GLU A CA 1
ATOM 790 C C . GLU A 1 100 ? -17.838 8.655 6.801 1.00 92.19 100 GLU A C 1
ATOM 792 O O . GLU A 1 100 ? -17.539 8.977 5.651 1.00 92.19 100 GLU A O 1
ATOM 797 N N . ASP A 1 101 ? -17.423 9.362 7.860 1.00 91.62 101 ASP A N 1
ATOM 798 C CA . ASP A 1 101 ? -16.628 10.599 7.774 1.00 91.62 101 ASP A CA 1
ATOM 799 C C . ASP A 1 101 ? -15.331 10.382 6.978 1.00 91.62 101 ASP A C 1
ATOM 801 O O . ASP A 1 101 ? -14.998 11.153 6.076 1.00 91.62 101 ASP A O 1
ATOM 805 N N . THR A 1 102 ? -14.598 9.309 7.289 1.00 90.81 102 THR A N 1
ATOM 806 C CA . THR A 1 102 ? -13.323 8.989 6.630 1.00 90.81 102 THR A CA 1
ATOM 807 C C . THR A 1 102 ? -13.529 8.655 5.156 1.00 90.81 102 THR A C 1
ATOM 809 O O . THR A 1 102 ? -12.781 9.144 4.309 1.00 90.81 102 THR A O 1
ATOM 812 N N . SER A 1 103 ? -14.558 7.864 4.837 1.00 90.12 103 SER A N 1
ATOM 813 C CA . SER A 1 103 ? -14.908 7.516 3.459 1.00 90.12 103 SER A CA 1
ATOM 814 C C . SER A 1 103 ? -15.282 8.757 2.651 1.00 90.12 103 SER A C 1
ATOM 816 O O . SER A 1 103 ? -14.812 8.917 1.527 1.00 90.12 103 SER A O 1
ATOM 818 N N . ASN A 1 104 ? -16.071 9.665 3.230 1.00 90.69 104 ASN A N 1
ATOM 819 C CA . ASN A 1 104 ? -16.491 10.900 2.571 1.00 90.69 104 ASN A CA 1
ATOM 820 C C . ASN A 1 104 ? -15.303 11.830 2.301 1.00 90.69 104 ASN A C 1
ATOM 822 O O . ASN A 1 104 ? -15.155 12.329 1.187 1.00 90.69 104 ASN A O 1
ATOM 826 N N . VAL A 1 105 ? -14.417 12.023 3.285 1.00 90.62 105 VAL A N 1
ATOM 827 C CA . VAL A 1 105 ? -13.208 12.844 3.107 1.00 90.62 105 VAL A CA 1
ATOM 828 C C . VAL A 1 105 ? -12.282 12.245 2.051 1.00 90.62 105 VAL A C 1
ATOM 830 O O . VAL A 1 105 ? -11.738 12.983 1.230 1.00 90.62 105 VAL A O 1
ATOM 833 N N . LEU A 1 106 ? -12.105 10.922 2.039 1.00 87.25 106 LEU A N 1
ATOM 834 C CA . LEU A 1 106 ? -11.277 10.260 1.035 1.00 87.25 106 LEU A CA 1
ATOM 835 C C . LEU A 1 106 ? -11.885 10.381 -0.371 1.00 87.25 106 LEU A C 1
ATOM 837 O O . LEU A 1 106 ? -11.164 10.715 -1.311 1.00 87.25 106 LEU A O 1
ATOM 841 N N . ALA A 1 107 ? -13.198 10.171 -0.504 1.00 86.56 107 ALA A N 1
ATOM 842 C CA . ALA A 1 107 ? -13.917 10.286 -1.770 1.00 86.56 107 ALA A CA 1
ATOM 843 C C . ALA A 1 107 ? -13.862 11.711 -2.335 1.00 86.56 107 ALA A C 1
ATOM 845 O O . ALA A 1 107 ? -13.544 11.888 -3.509 1.00 86.56 107 ALA A O 1
ATOM 846 N N . GLU A 1 108 ? -14.083 12.724 -1.494 1.00 87.12 108 GLU A N 1
ATOM 847 C CA . GLU A 1 108 ? -13.960 14.135 -1.871 1.00 87.12 108 GLU A CA 1
ATOM 848 C C . GLU A 1 108 ? -12.545 14.455 -2.370 1.00 87.12 108 GLU A C 1
ATOM 850 O O . GLU A 1 108 ? -12.352 15.123 -3.384 1.00 87.12 108 GLU A O 1
ATOM 855 N N . LYS A 1 109 ? -11.518 13.924 -1.702 1.00 82.62 109 LYS A N 1
ATOM 856 C CA . LYS A 1 109 ? -10.126 14.148 -2.105 1.00 82.62 109 LYS A CA 1
ATOM 857 C C . LYS A 1 109 ? -9.771 13.451 -3.409 1.00 82.62 109 LYS A C 1
ATOM 859 O O . LYS A 1 109 ? -9.091 14.043 -4.246 1.00 82.62 109 LYS A O 1
ATOM 864 N N . HIS A 1 110 ? -10.245 12.224 -3.610 1.00 84.06 110 HIS A N 1
ATOM 865 C CA . HIS A 1 110 ? -10.126 11.558 -4.904 1.00 84.06 110 HIS A CA 1
ATOM 866 C C . HIS A 1 110 ? -10.838 12.365 -5.983 1.00 84.06 110 HIS A C 1
ATOM 868 O O . HIS A 1 110 ? -10.235 12.601 -7.021 1.00 84.06 110 HIS A O 1
ATOM 874 N N . HIS A 1 111 ? -12.045 12.867 -5.724 1.00 83.50 111 HIS A N 1
ATOM 875 C CA . HIS A 1 111 ? -12.776 13.708 -6.665 1.00 83.50 111 HIS A CA 1
ATOM 876 C C . HIS A 1 111 ? -12.016 14.997 -7.024 1.00 83.50 111 HIS A C 1
ATOM 878 O O . HIS A 1 111 ? -11.923 15.339 -8.198 1.00 83.50 111 HIS A O 1
ATOM 884 N N . GLN A 1 112 ? -11.376 15.663 -6.058 1.00 82.00 112 GLN A N 1
ATOM 885 C CA . GLN A 1 112 ? -10.532 16.839 -6.322 1.00 82.00 112 GLN A CA 1
ATOM 886 C C . GLN A 1 112 ? -9.358 16.515 -7.258 1.00 82.00 112 GLN A C 1
ATOM 888 O O . GLN A 1 112 ? -9.073 17.283 -8.177 1.00 82.00 112 GLN A O 1
ATOM 893 N N . ILE A 1 113 ? -8.701 15.368 -7.063 1.00 79.62 113 ILE A N 1
ATOM 894 C CA . ILE A 1 113 ? -7.629 14.903 -7.957 1.00 79.62 113 ILE A CA 1
ATOM 895 C C . ILE A 1 113 ? -8.184 14.644 -9.371 1.00 79.62 113 ILE A C 1
ATOM 897 O O . ILE A 1 113 ? -7.555 15.032 -10.351 1.00 79.62 113 ILE A O 1
ATOM 901 N N . GLN A 1 114 ? -9.377 14.047 -9.482 1.00 76.88 114 GLN A N 1
ATOM 902 C CA . GLN A 1 114 ? -10.047 13.776 -10.766 1.00 76.88 114 GLN A CA 1
ATOM 903 C C . GLN A 1 114 ? -10.422 15.040 -11.523 1.00 76.88 114 GLN A C 1
ATOM 905 O O . GLN A 1 114 ? -10.213 15.131 -12.727 1.00 76.88 114 GLN A O 1
ATOM 910 N N . ALA A 1 115 ? -10.964 16.021 -10.806 1.00 78.50 115 ALA A N 1
ATOM 911 C CA . ALA A 1 115 ? -11.405 17.289 -11.366 1.00 78.50 115 ALA A CA 1
ATOM 912 C C . ALA A 1 115 ? -10.234 18.191 -11.807 1.00 78.50 115 ALA A C 1
ATOM 914 O O . ALA A 1 115 ? -10.458 19.322 -12.233 1.00 78.50 115 ALA A O 1
ATOM 915 N N . GLY A 1 116 ? -8.985 17.722 -11.691 1.00 72.25 116 GLY A N 1
ATOM 916 C CA . GLY A 1 116 ? -7.802 18.490 -12.065 1.00 72.25 116 GLY A CA 1
ATOM 917 C C . GLY A 1 116 ? -7.510 19.637 -11.101 1.00 72.25 116 GLY A C 1
ATOM 918 O O . GLY A 1 116 ? -6.917 20.640 -11.506 1.00 72.25 116 GLY A O 1
ATOM 919 N N . ALA A 1 117 ? -7.915 19.520 -9.827 1.00 75.00 117 ALA A N 1
ATOM 920 C CA . ALA A 1 117 ? -7.513 20.487 -8.814 1.00 75.00 117 ALA A CA 1
ATOM 921 C C . ALA A 1 117 ? -5.980 20.598 -8.779 1.00 75.00 117 ALA A C 1
ATOM 923 O O . ALA A 1 117 ? -5.261 19.626 -9.027 1.00 75.00 117 ALA A O 1
ATOM 924 N N . LYS A 1 118 ? -5.467 21.789 -8.447 1.00 76.12 118 LYS A N 1
ATOM 925 C CA . LYS A 1 118 ? -4.025 22.034 -8.298 1.00 76.12 118 LYS A CA 1
ATOM 926 C C . LYS A 1 118 ? -3.492 21.312 -7.056 1.00 76.12 118 LYS A C 1
ATOM 928 O O . LYS A 1 118 ? -3.284 21.922 -6.012 1.00 76.12 118 LYS A O 1
ATOM 933 N N . VAL A 1 119 ? -3.301 20.003 -7.170 1.00 78.75 119 VAL A N 1
ATOM 934 C CA . VAL A 1 119 ? -2.644 19.173 -6.163 1.00 78.75 119 VAL A CA 1
ATOM 935 C C . VAL A 1 119 ? -1.136 19.262 -6.398 1.00 78.75 119 VAL A C 1
ATOM 937 O O . VAL A 1 119 ? -0.690 19.029 -7.526 1.00 78.75 119 VAL A O 1
ATOM 940 N N . PRO A 1 120 ? -0.336 19.611 -5.376 1.00 80.69 120 PRO A N 1
ATOM 941 C CA . PRO A 1 120 ? 1.113 19.640 -5.509 1.00 80.69 120 PRO A CA 1
ATOM 942 C C . PRO A 1 120 ? 1.651 18.280 -5.963 1.00 80.69 120 PRO A C 1
ATOM 944 O O . PRO A 1 120 ? 1.240 17.234 -5.450 1.00 80.69 120 PRO A O 1
ATOM 947 N N . VAL A 1 121 ? 2.582 18.290 -6.914 1.00 81.25 121 VAL A N 1
ATOM 948 C CA . VAL A 1 121 ? 3.325 17.084 -7.307 1.00 81.25 121 VAL A CA 1
ATOM 949 C C . VAL A 1 121 ? 4.055 16.529 -6.081 1.00 81.25 121 VAL A C 1
ATOM 951 O O . VAL A 1 121 ? 4.508 17.299 -5.242 1.00 81.25 121 VAL A O 1
ATOM 954 N N . GLY A 1 122 ? 4.125 15.204 -5.952 1.00 75.38 122 GLY A N 1
ATOM 955 C CA . GLY A 1 122 ? 4.741 14.526 -4.807 1.00 75.38 122 GLY A CA 1
ATOM 956 C C . GLY A 1 122 ? 3.808 14.331 -3.609 1.00 75.38 122 GLY A C 1
ATOM 957 O O . GLY A 1 122 ? 4.138 13.585 -2.691 1.00 75.38 122 GLY A O 1
ATOM 958 N N . THR A 1 123 ? 2.605 14.914 -3.634 1.00 77.50 123 THR A N 1
ATOM 959 C CA . THR A 1 123 ? 1.591 14.714 -2.587 1.00 77.50 123 THR A CA 1
ATOM 960 C C . THR A 1 123 ? 1.253 13.235 -2.409 1.00 77.50 123 THR A C 1
ATOM 962 O O . THR A 1 123 ? 0.876 12.569 -3.373 1.00 77.50 123 THR A O 1
ATOM 965 N N . THR A 1 124 ? 1.301 12.716 -1.181 1.00 76.88 124 THR A N 1
ATOM 966 C CA . THR A 1 124 ? 0.923 11.326 -0.903 1.00 76.88 124 THR A CA 1
ATOM 967 C C . THR A 1 124 ? -0.525 11.051 -1.310 1.00 76.88 124 THR A C 1
ATOM 969 O O . THR A 1 124 ? -1.456 11.701 -0.835 1.00 76.88 124 THR A O 1
ATOM 972 N N . VAL A 1 125 ? -0.730 10.028 -2.144 1.00 77.25 125 VAL A N 1
ATOM 973 C CA . VAL A 1 125 ? -2.070 9.537 -2.476 1.00 77.25 125 VAL A CA 1
ATOM 974 C C . VAL A 1 125 ? -2.355 8.261 -1.695 1.00 77.25 125 VAL A C 1
ATOM 976 O O . VAL A 1 125 ? -1.710 7.228 -1.888 1.00 77.25 125 VAL A O 1
ATOM 979 N N . ILE A 1 126 ? -3.373 8.325 -0.843 1.00 81.06 126 ILE A N 1
ATOM 980 C CA . ILE A 1 126 ? -3.929 7.167 -0.146 1.00 81.06 126 ILE A CA 1
ATOM 981 C C . ILE A 1 126 ? -5.020 6.538 -1.014 1.00 81.06 126 ILE A C 1
ATOM 983 O O . ILE A 1 126 ? -5.891 7.245 -1.523 1.00 81.06 126 ILE A O 1
ATOM 987 N N . ARG A 1 127 ? -4.973 5.213 -1.198 1.00 83.50 127 ARG A N 1
ATOM 988 C CA . ARG A 1 127 ? -5.949 4.492 -2.032 1.00 83.50 127 ARG A CA 1
ATOM 989 C C . ARG A 1 127 ? -7.189 4.118 -1.254 1.00 83.50 127 ARG A C 1
ATOM 991 O O . ARG A 1 127 ? -8.286 4.245 -1.782 1.00 83.50 127 ARG A O 1
ATOM 998 N N . ASN A 1 128 ? -7.005 3.670 -0.022 1.00 86.19 128 ASN A N 1
ATOM 999 C CA . ASN A 1 128 ? -8.106 3.285 0.837 1.00 86.19 128 ASN A CA 1
ATOM 1000 C C . ASN A 1 128 ? -7.731 3.477 2.306 1.00 86.19 128 ASN A C 1
ATOM 1002 O O . ASN A 1 128 ? -6.553 3.407 2.667 1.00 86.19 128 ASN A O 1
ATOM 1006 N N . ILE A 1 129 ? -8.740 3.693 3.145 1.00 89.88 129 ILE A N 1
ATOM 1007 C CA . ILE A 1 129 ? -8.605 3.718 4.599 1.00 89.88 129 ILE A CA 1
ATOM 1008 C C . ILE A 1 129 ? -9.728 2.874 5.184 1.00 89.88 129 ILE A C 1
ATOM 1010 O O . ILE A 1 129 ? -10.904 3.122 4.936 1.00 89.88 129 ILE A O 1
ATOM 1014 N N . SER A 1 130 ? -9.358 1.879 5.980 1.00 91.62 130 SER A N 1
ATOM 1015 C CA . SER A 1 130 ? -10.290 0.993 6.669 1.00 91.62 130 SER A CA 1
ATOM 1016 C C . SER A 1 130 ? -10.182 1.208 8.171 1.00 91.62 130 SER A C 1
ATOM 1018 O O . SER A 1 130 ? -9.155 0.909 8.773 1.00 91.62 130 SER A O 1
ATOM 1020 N N . VAL A 1 131 ? -11.243 1.723 8.791 1.00 92.81 131 VAL A N 1
ATOM 1021 C CA . VAL A 1 131 ? -11.322 1.851 10.254 1.00 92.81 131 VAL A CA 1
ATOM 1022 C C . VAL A 1 131 ? -11.748 0.502 10.820 1.00 92.81 131 VAL A C 1
ATOM 1024 O O . VAL A 1 131 ? -12.884 0.064 10.612 1.00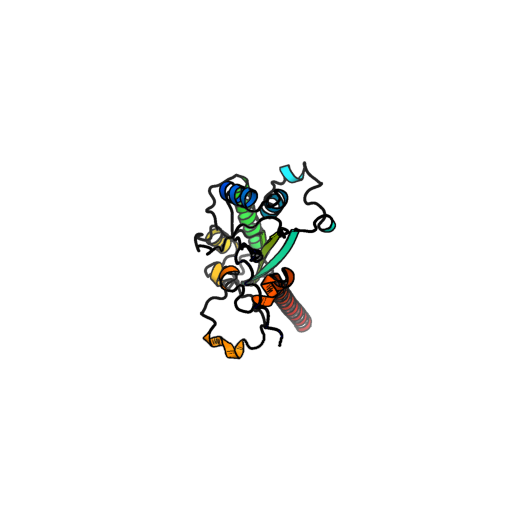 92.81 131 VAL A O 1
ATOM 1027 N N . LEU A 1 132 ? -10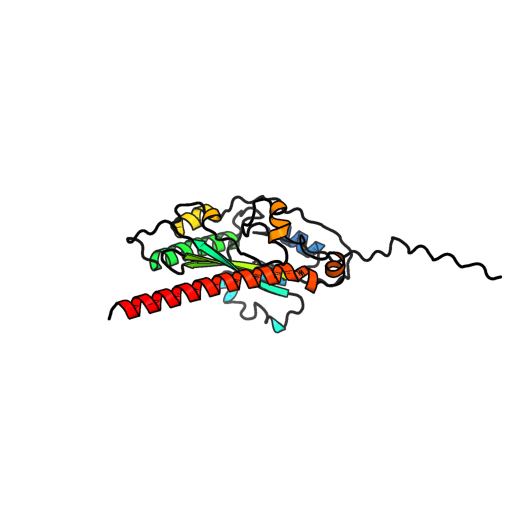.827 -0.172 11.499 1.00 91.19 132 LEU A N 1
ATOM 1028 C CA . LEU A 1 132 ? -11.003 -1.555 11.936 1.00 91.19 132 LEU A CA 1
ATOM 1029 C C . LEU A 1 132 ? -11.801 -1.591 13.236 1.00 91.19 132 LEU A C 1
ATOM 1031 O O . LEU A 1 132 ? -12.805 -2.294 13.316 1.00 91.19 132 LEU A O 1
ATOM 1035 N N . ASP A 1 133 ? -11.404 -0.753 14.192 1.00 88.31 133 ASP A N 1
ATOM 1036 C CA . ASP A 1 133 ? -12.031 -0.628 15.504 1.00 88.31 133 ASP A CA 1
ATOM 1037 C C . ASP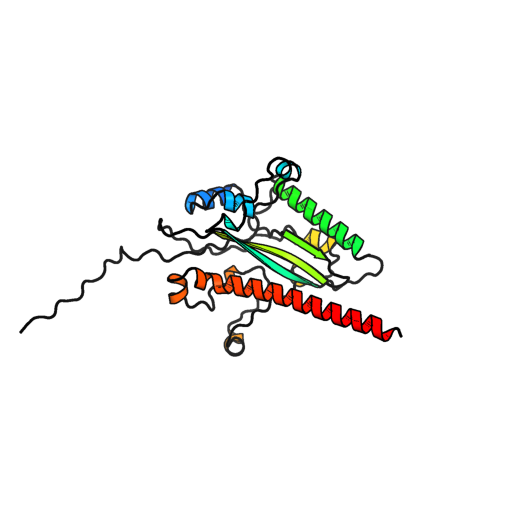 A 1 133 ? -11.832 0.778 16.104 1.00 88.31 133 ASP A C 1
ATOM 1039 O O . ASP A 1 133 ? -11.473 1.743 15.417 1.00 88.31 133 ASP A O 1
ATOM 1043 N N . GLU A 1 134 ? -12.103 0.907 17.399 1.00 87.50 134 GLU A N 1
ATOM 1044 C CA . GLU A 1 134 ? -12.005 2.148 18.163 1.00 87.50 134 GLU A CA 1
ATOM 1045 C C . GLU A 1 134 ? -10.585 2.728 18.179 1.00 87.50 134 GLU A C 1
ATOM 1047 O O . GLU A 1 134 ? -10.419 3.946 18.223 1.00 87.50 134 GLU A O 1
ATOM 1052 N N . MET A 1 135 ? -9.572 1.865 18.117 1.00 88.56 135 MET A N 1
ATOM 1053 C CA . MET A 1 135 ? -8.167 2.203 18.337 1.00 88.56 135 MET A CA 1
ATOM 1054 C C . MET A 1 135 ? -7.299 2.021 17.089 1.00 88.56 135 MET A C 1
ATOM 1056 O O . MET A 1 135 ? -6.158 2.464 17.086 1.00 88.56 135 MET A O 1
ATOM 1060 N N . ASN A 1 136 ? -7.781 1.351 16.041 1.00 91.62 136 ASN A N 1
ATOM 1061 C CA . ASN A 1 136 ? -6.956 0.930 14.910 1.00 91.62 136 ASN A CA 1
ATOM 1062 C C . ASN A 1 136 ? -7.633 1.229 13.578 1.00 91.62 136 ASN A C 1
ATOM 1064 O O . ASN A 1 136 ? -8.830 1.003 13.377 1.00 91.62 136 ASN A O 1
ATOM 1068 N N . PHE A 1 137 ? -6.822 1.670 12.628 1.00 92.56 137 PHE A N 1
ATOM 1069 C CA . PHE A 1 137 ? -7.190 1.785 11.225 1.00 92.56 137 PHE A CA 1
ATOM 1070 C C . PHE A 1 137 ? -6.060 1.238 10.354 1.00 92.56 137 PHE A C 1
ATOM 1072 O O . PHE A 1 137 ? -4.927 1.088 10.803 1.00 92.56 137 PHE A O 1
ATOM 1079 N N . ALA A 1 138 ? -6.364 0.925 9.103 1.00 91.25 138 ALA A N 1
ATOM 1080 C CA . ALA A 1 138 ? -5.384 0.513 8.115 1.00 91.25 138 ALA A CA 1
ATOM 1081 C C . ALA A 1 138 ? -5.479 1.408 6.885 1.00 91.25 138 ALA A C 1
ATOM 1083 O O . ALA A 1 138 ? -6.570 1.722 6.409 1.00 91.25 138 ALA A O 1
ATOM 1084 N N . ILE A 1 139 ? -4.323 1.797 6.368 1.00 89.81 139 ILE A N 1
ATOM 1085 C CA . ILE A 1 139 ? -4.169 2.521 5.115 1.00 89.81 139 ILE A CA 1
ATOM 1086 C C . ILE A 1 139 ? -3.707 1.531 4.063 1.00 89.81 139 ILE A C 1
ATOM 1088 O O . ILE A 1 139 ? -2.736 0.805 4.272 1.00 89.81 139 ILE A O 1
ATOM 1092 N N . GLU A 1 140 ? -4.361 1.558 2.910 1.00 87.12 140 GLU A N 1
ATOM 1093 C CA . GLU A 1 140 ? -3.893 0.867 1.722 1.00 87.12 140 GLU A CA 1
ATOM 1094 C C . GLU A 1 140 ? -3.235 1.854 0.754 1.00 87.12 140 GLU A C 1
ATOM 1096 O O . GLU A 1 140 ? -3.797 2.896 0.391 1.00 87.12 140 GLU A O 1
ATOM 1101 N N . GLN A 1 141 ? -2.042 1.489 0.300 1.00 85.06 141 GLN A N 1
ATOM 1102 C CA . GLN A 1 141 ? -1.327 2.146 -0.785 1.00 85.06 141 GLN A CA 1
ATOM 1103 C C . GLN A 1 141 ? -0.958 1.107 -1.841 1.00 85.06 141 GLN A C 1
ATOM 1105 O O . GLN A 1 141 ? -0.815 -0.078 -1.545 1.00 85.06 141 GLN A O 1
ATOM 1110 N N . HIS A 1 142 ? -0.804 1.541 -3.089 1.00 84.75 142 HIS A N 1
ATOM 1111 C CA . HIS A 1 142 ? -0.424 0.654 -4.188 1.00 84.75 142 HIS A CA 1
ATOM 1112 C C . HIS A 1 142 ? 0.954 1.029 -4.712 1.00 84.75 142 HIS A C 1
ATOM 1114 O O . HIS A 1 142 ? 1.227 2.202 -4.959 1.00 84.75 142 HIS A O 1
ATOM 1120 N N . ILE A 1 143 ? 1.791 0.015 -4.906 1.00 85.38 143 ILE A N 1
ATOM 1121 C CA . ILE A 1 143 ? 3.048 0.100 -5.641 1.00 85.38 143 ILE A CA 1
ATOM 1122 C C . ILE A 1 143 ? 2.784 -0.503 -7.015 1.00 85.38 143 ILE A C 1
ATOM 1124 O O . ILE A 1 143 ? 2.351 -1.652 -7.122 1.00 85.38 143 ILE A O 1
ATOM 1128 N N . PHE A 1 144 ? 3.027 0.286 -8.055 1.00 84.75 144 PHE A N 1
ATOM 1129 C CA . PHE A 1 144 ? 2.929 -0.153 -9.438 1.00 84.75 144 PHE A CA 1
ATOM 1130 C C . PHE A 1 144 ? 4.337 -0.273 -10.002 1.00 84.75 144 PHE A C 1
ATOM 1132 O O . PHE A 1 144 ? 5.131 0.659 -9.897 1.00 84.75 144 PHE A O 1
ATOM 1139 N N . ILE A 1 145 ? 4.644 -1.428 -10.577 1.00 86.50 145 ILE A N 1
ATOM 1140 C CA . ILE A 1 145 ? 5.934 -1.726 -11.188 1.00 86.50 145 ILE A CA 1
ATOM 1141 C C . ILE A 1 145 ? 5.677 -1.941 -12.674 1.00 86.50 145 ILE A C 1
ATOM 1143 O O . ILE A 1 145 ? 4.840 -2.766 -13.040 1.00 86.50 145 ILE A O 1
ATOM 1147 N N . CYS A 1 146 ? 6.397 -1.195 -13.505 1.00 86.38 146 CYS A N 1
ATOM 1148 C CA . CYS A 1 146 ? 6.440 -1.385 -14.948 1.00 86.38 146 CYS A CA 1
ATOM 1149 C C . CYS A 1 146 ? 7.819 -1.925 -15.317 1.00 86.38 146 CYS A C 1
ATOM 1151 O O . CYS A 1 146 ? 8.833 -1.289 -15.026 1.00 86.38 146 CYS A O 1
ATOM 1153 N N . TYR A 1 147 ? 7.859 -3.095 -15.942 1.00 84.12 147 TYR A N 1
ATOM 1154 C CA . TYR A 1 147 ? 9.079 -3.682 -16.472 1.00 84.12 147 TYR A CA 1
ATOM 1155 C C . TYR A 1 147 ? 9.254 -3.285 -17.941 1.00 84.12 147 TYR A C 1
ATOM 1157 O O . TYR A 1 147 ? 8.405 -3.582 -18.775 1.00 84.12 147 TYR A O 1
ATOM 1165 N N . GLN A 1 148 ? 10.361 -2.618 -18.261 1.00 80.44 148 GLN A N 1
ATOM 1166 C CA . GLN A 1 148 ? 10.705 -2.252 -19.633 1.00 80.44 148 GLN A CA 1
ATOM 1167 C C . GLN A 1 148 ? 11.947 -3.050 -20.061 1.00 80.44 148 GLN A C 1
ATOM 1169 O O . GLN A 1 148 ? 12.991 -2.906 -19.419 1.00 80.44 148 GLN A O 1
ATOM 1174 N N . PRO A 1 149 ? 11.872 -3.884 -21.114 1.00 73.19 149 PRO A N 1
ATOM 1175 C CA . PRO A 1 149 ? 13.037 -4.560 -21.667 1.00 73.19 149 PRO A CA 1
ATOM 1176 C C . PRO A 1 149 ? 14.066 -3.555 -22.186 1.00 73.19 149 PRO A C 1
ATOM 1178 O O . PRO A 1 149 ? 13.722 -2.498 -22.723 1.00 73.19 149 PRO A O 1
ATOM 1181 N N . THR A 1 150 ? 15.340 -3.898 -22.025 1.00 65.06 150 THR A N 1
ATOM 1182 C CA . THR A 1 150 ? 16.480 -3.048 -22.369 1.00 65.06 150 THR A CA 1
ATOM 1183 C C . THR A 1 150 ? 16.697 -3.001 -23.885 1.00 65.06 150 THR A C 1
ATOM 1185 O O . THR A 1 150 ? 17.579 -3.665 -24.407 1.00 65.06 150 THR A O 1
ATOM 1188 N N . GLU A 1 151 ? 15.907 -2.212 -24.612 1.00 57.34 151 GLU A N 1
ATOM 1189 C CA . GLU A 1 151 ? 16.230 -1.860 -26.008 1.00 57.34 151 GLU A CA 1
ATOM 1190 C C . GLU A 1 151 ? 16.839 -0.454 -26.135 1.00 57.34 151 GLU A C 1
ATOM 1192 O O . GLU A 1 151 ? 17.364 -0.095 -27.186 1.00 57.34 151 GLU A O 1
ATOM 1197 N N . ILE A 1 152 ? 16.778 0.382 -25.086 1.00 51.22 152 ILE A N 1
ATOM 1198 C CA . ILE A 1 152 ? 17.169 1.797 -25.179 1.00 51.22 152 ILE A CA 1
ATOM 1199 C C . ILE A 1 152 ? 17.934 2.248 -23.934 1.00 51.22 152 ILE A C 1
ATOM 1201 O O . ILE A 1 152 ? 17.374 2.409 -22.850 1.00 51.22 152 ILE A O 1
ATOM 1205 N N . HIS A 1 153 ? 19.222 2.528 -24.131 1.00 41.50 153 HIS A N 1
ATOM 1206 C CA . HIS A 1 153 ? 20.112 3.156 -23.160 1.00 41.50 153 HIS A CA 1
ATOM 1207 C C . HIS A 1 153 ? 19.704 4.609 -22.892 1.00 41.50 153 HIS A C 1
ATOM 1209 O O . HIS A 1 153 ? 20.064 5.497 -23.665 1.00 41.50 153 HIS A O 1
ATOM 1215 N N . ARG A 1 154 ? 19.009 4.900 -21.788 1.00 41.38 154 ARG A N 1
ATOM 1216 C CA . ARG A 1 154 ? 19.013 6.256 -21.202 1.00 41.38 154 ARG A CA 1
ATOM 1217 C C . ARG A 1 154 ? 19.024 6.175 -19.683 1.00 41.38 154 ARG A C 1
ATOM 1219 O O . ARG A 1 154 ? 18.203 5.479 -19.105 1.00 41.38 154 ARG A O 1
ATOM 1226 N N . GLY A 1 155 ? 19.997 6.860 -19.081 1.00 36.75 155 GLY A N 1
ATOM 1227 C CA . GLY A 1 155 ? 20.336 6.850 -17.655 1.00 36.75 155 GLY A CA 1
ATOM 1228 C C . GLY A 1 155 ? 19.687 7.961 -16.853 1.00 36.75 155 GLY A C 1
ATOM 1229 O O . GLY A 1 155 ? 19.883 9.101 -17.256 1.00 36.75 155 GLY A O 1
ATOM 1230 N N . TRP A 1 156 ? 19.018 7.647 -15.730 1.00 35.25 156 TRP A N 1
ATOM 1231 C CA . TRP A 1 156 ? 18.782 8.557 -14.589 1.00 35.25 156 TRP A CA 1
ATOM 1232 C C . TRP A 1 156 ? 18.825 7.835 -13.234 1.00 35.25 156 TRP A C 1
ATOM 1234 O O . TRP A 1 156 ? 18.345 6.713 -13.098 1.00 35.25 156 TRP A O 1
ATOM 1244 N N . ALA A 1 157 ? 19.340 8.545 -12.228 1.00 29.50 157 ALA A N 1
ATOM 1245 C CA . ALA A 1 157 ? 19.117 8.302 -10.807 1.00 29.50 157 ALA A CA 1
ATOM 1246 C C . ALA A 1 157 ? 18.268 9.467 -10.276 1.00 29.50 157 ALA A C 1
ATOM 1248 O O . ALA A 1 157 ? 18.615 10.623 -10.518 1.00 29.50 157 ALA A O 1
ATOM 1249 N N . ASP A 1 158 ? 17.154 9.175 -9.603 1.00 37.12 158 ASP A N 1
ATOM 1250 C CA . ASP A 1 158 ? 16.306 10.202 -8.994 1.00 37.12 158 ASP A CA 1
ATOM 1251 C C . ASP A 1 158 ? 16.582 10.299 -7.488 1.00 37.12 158 ASP A C 1
ATOM 1253 O O . ASP A 1 158 ? 16.410 9.337 -6.734 1.00 37.12 158 ASP A O 1
ATOM 1257 N N . GLY A 1 159 ? 17.024 11.486 -7.073 1.00 34.59 159 GLY A N 1
ATOM 1258 C CA . GLY A 1 159 ? 16.949 11.956 -5.701 1.00 34.59 159 GLY A CA 1
ATOM 1259 C C . GLY A 1 159 ? 15.575 12.575 -5.482 1.00 34.59 159 GLY A C 1
ATOM 1260 O O . GLY A 1 159 ? 15.391 13.768 -5.715 1.00 34.59 159 GLY A O 1
ATOM 1261 N N . GLY A 1 160 ? 14.630 11.760 -5.010 1.00 30.53 160 GLY A N 1
ATOM 1262 C CA . GLY A 1 160 ? 13.286 12.211 -4.667 1.00 30.53 160 GLY A CA 1
ATOM 1263 C C . GLY A 1 160 ? 13.335 13.335 -3.630 1.00 30.53 160 GLY A C 1
ATOM 1264 O O . GLY A 1 160 ? 13.656 13.112 -2.463 1.00 30.53 160 GLY A O 1
ATOM 1265 N N . SER A 1 161 ? 13.028 14.554 -4.069 1.00 30.19 161 SER A N 1
ATOM 1266 C CA . SER A 1 161 ? 12.860 15.710 -3.194 1.00 30.19 161 SER A CA 1
ATOM 1267 C C . SER A 1 161 ? 11.616 15.519 -2.325 1.00 30.19 161 SER A C 1
ATOM 1269 O O . SER A 1 161 ? 10.527 15.233 -2.827 1.00 30.19 161 SER A O 1
ATOM 1271 N N . LEU A 1 162 ? 11.788 15.699 -1.014 1.00 37.16 162 LEU A N 1
ATOM 1272 C CA . LEU A 1 162 ? 10.741 15.802 0.007 1.00 37.16 162 LEU A CA 1
ATOM 1273 C C . LEU A 1 162 ? 9.919 17.086 -0.212 1.00 37.16 162 LEU A C 1
ATOM 1275 O O . LEU A 1 162 ? 9.967 18.012 0.591 1.00 37.16 162 LEU A O 1
ATOM 1279 N N . ALA A 1 163 ? 9.191 17.182 -1.318 1.00 33.25 163 ALA A N 1
ATOM 1280 C CA . ALA A 1 163 ? 8.328 18.317 -1.608 1.00 33.25 163 ALA A CA 1
ATOM 1281 C C . ALA A 1 163 ? 6.883 17.832 -1.687 1.00 33.25 163 ALA A C 1
ATOM 1283 O O . ALA A 1 163 ? 6.381 17.430 -2.728 1.00 33.25 163 ALA A O 1
ATOM 1284 N N . GLY A 1 164 ? 6.226 17.855 -0.538 1.00 38.50 164 GLY A N 1
ATOM 1285 C CA . GLY A 1 164 ? 4.803 17.602 -0.415 1.00 38.50 164 GLY A CA 1
ATOM 1286 C C . GLY A 1 164 ? 4.434 17.695 1.050 1.00 38.50 164 GLY A C 1
ATOM 1287 O O . GLY A 1 164 ? 4.558 16.716 1.780 1.00 38.50 164 GLY A O 1
ATOM 1288 N N . SER A 1 165 ? 4.012 18.877 1.503 1.00 49.72 165 SER A N 1
ATOM 1289 C CA . SER A 1 165 ? 3.161 18.937 2.688 1.00 49.72 165 SER A CA 1
ATOM 1290 C C . SER A 1 165 ? 1.982 18.005 2.417 1.00 49.72 165 SER A C 1
ATOM 1292 O O . SER A 1 165 ? 1.368 18.088 1.350 1.00 49.72 165 SER A O 1
ATOM 1294 N N . ASP A 1 166 ? 1.720 17.052 3.312 1.00 61.72 166 ASP A N 1
ATOM 1295 C CA . ASP A 1 166 ? 0.706 16.033 3.058 1.00 61.72 166 ASP A CA 1
ATOM 1296 C C . ASP A 1 166 ? -0.665 16.723 2.969 1.00 61.72 166 ASP A C 1
ATOM 1298 O O . ASP A 1 166 ? -1.325 17.009 3.966 1.00 61.72 166 ASP A O 1
ATOM 1302 N N . PHE A 1 167 ? -1.118 16.971 1.739 1.00 55.62 167 PHE A N 1
ATOM 1303 C CA . PHE A 1 167 ? -2.450 17.471 1.368 1.00 55.62 167 PHE A CA 1
ATOM 1304 C C . PHE A 1 167 ? -3.595 16.713 2.065 1.00 55.62 167 PHE A C 1
ATOM 1306 O O . PHE A 1 167 ? -4.716 17.212 2.186 1.00 55.62 167 PHE A O 1
ATOM 1313 N N . MET A 1 168 ? -3.298 15.494 2.516 1.00 61.91 168 MET A N 1
ATOM 1314 C CA . MET A 1 168 ? -4.205 14.563 3.169 1.00 61.91 168 MET A CA 1
ATOM 1315 C C . MET A 1 168 ? -4.127 14.595 4.703 1.00 61.91 168 MET A C 1
ATOM 1317 O O . MET A 1 168 ? -5.065 14.141 5.351 1.00 61.91 168 MET A O 1
ATOM 1321 N N . GLU A 1 169 ? -3.059 15.131 5.300 1.00 71.00 169 GLU A N 1
ATOM 1322 C CA . GLU A 1 169 ? -2.762 14.963 6.729 1.00 71.00 169 GLU A CA 1
ATOM 1323 C C . GLU A 1 169 ? -3.810 15.640 7.619 1.00 71.00 169 GLU A C 1
ATOM 1325 O O . GLU A 1 169 ? -4.384 14.982 8.485 1.00 71.00 169 GLU A O 1
ATOM 1330 N N . ASN A 1 170 ? -4.171 16.899 7.360 1.00 77.06 170 ASN A N 1
ATOM 1331 C CA . ASN A 1 170 ? -5.138 17.612 8.209 1.00 77.06 170 ASN A CA 1
ATOM 1332 C C . ASN A 1 170 ? -6.582 17.081 8.089 1.00 77.06 170 ASN A C 1
ATOM 1334 O O . ASN A 1 170 ? -7.201 16.804 9.123 1.00 77.06 170 ASN A O 1
ATOM 1338 N N . PRO A 1 171 ? -7.155 16.905 6.878 1.00 83.19 171 PRO A N 1
ATOM 1339 C CA . PRO A 1 171 ? -8.524 16.411 6.741 1.00 83.19 171 PRO A CA 1
ATOM 1340 C C . PRO A 1 171 ? -8.693 14.990 7.281 1.00 83.19 171 PRO A C 1
ATOM 1342 O O . PRO A 1 171 ? -9.675 14.713 7.971 1.00 83.19 171 PRO A O 1
ATOM 1345 N N . LEU A 1 172 ? -7.727 14.102 7.015 1.00 83.38 172 LEU A N 1
ATOM 1346 C CA . LEU A 1 172 ? -7.792 12.723 7.493 1.00 83.38 172 LEU A CA 1
ATOM 1347 C C . LEU A 1 172 ? -7.567 12.620 8.995 1.00 83.38 172 LEU A C 1
ATOM 1349 O O . LEU A 1 172 ? -8.284 11.862 9.639 1.00 83.38 172 LEU A O 1
ATOM 1353 N N . SER A 1 173 ? -6.646 13.400 9.572 1.00 85.00 173 SER A N 1
ATOM 1354 C CA . SER A 1 173 ? -6.462 13.420 11.031 1.00 85.00 173 SER A CA 1
ATOM 1355 C C . SER A 1 173 ? -7.752 13.809 11.743 1.00 85.00 173 SER A C 1
ATOM 1357 O O . SER A 1 173 ? -8.129 13.190 12.739 1.00 85.00 173 SER A O 1
ATOM 1359 N N . LYS A 1 174 ? -8.482 14.787 11.191 1.00 87.25 174 LYS A N 1
ATOM 1360 C CA . LYS A 1 174 ? -9.778 15.208 11.724 1.00 87.25 174 LYS A CA 1
ATOM 1361 C C . LYS A 1 174 ? -10.854 14.135 11.545 1.00 87.25 174 LYS A C 1
ATOM 1363 O O . LYS A 1 174 ? -11.583 13.873 12.496 1.00 87.25 174 LYS A O 1
ATOM 1368 N N . ALA A 1 175 ? -10.949 13.505 10.373 1.00 87.12 175 ALA A N 1
ATOM 1369 C CA . ALA A 1 175 ? -11.934 12.449 10.115 1.00 87.12 175 ALA A CA 1
ATOM 1370 C C . ALA A 1 175 ? -11.704 11.211 10.999 1.00 87.12 175 ALA A C 1
ATOM 1372 O O . ALA A 1 175 ? -12.636 10.704 11.618 1.00 87.12 175 ALA A O 1
ATOM 1373 N N . LEU A 1 176 ? -10.444 10.792 11.140 1.00 86.06 176 LEU A N 1
ATOM 1374 C CA . LEU A 1 176 ? -10.020 9.667 11.978 1.00 86.06 176 LEU A CA 1
ATOM 1375 C C . LEU A 1 176 ? -9.978 10.003 13.474 1.00 86.06 176 LEU A C 1
ATOM 1377 O O . LEU A 1 176 ? -9.798 9.102 14.299 1.00 86.06 176 LEU A O 1
ATOM 1381 N N . ARG A 1 177 ? -10.177 11.278 13.832 1.00 87.12 177 ARG A N 1
ATOM 1382 C CA . ARG A 1 177 ? -10.152 11.779 15.213 1.00 87.12 177 ARG A CA 1
ATOM 1383 C C . ARG A 1 177 ? -8.839 11.410 15.904 1.00 87.12 177 ARG A C 1
ATOM 1385 O O . ARG A 1 177 ? -8.855 10.825 16.983 1.00 87.12 177 ARG A O 1
ATOM 1392 N N . LEU A 1 178 ? -7.721 11.689 15.241 1.00 84.62 178 LEU A N 1
ATOM 1393 C CA . LEU A 1 178 ? -6.388 11.468 15.793 1.00 84.62 178 LEU A CA 1
ATOM 1394 C C . LEU A 1 178 ? -6.065 12.564 16.812 1.00 84.62 178 LEU A C 1
ATOM 1396 O O . LEU A 1 178 ? -6.398 13.729 16.597 1.00 84.62 178 LEU A O 1
ATOM 1400 N N . SER A 1 179 ? -5.412 12.195 17.915 1.00 80.81 179 SER A N 1
ATOM 1401 C CA . SER A 1 179 ? -4.891 13.167 18.886 1.00 80.81 179 SER A CA 1
ATOM 1402 C C . SER A 1 179 ? -3.478 13.649 18.547 1.00 80.81 179 SER A C 1
ATOM 1404 O O . SER A 1 179 ? -3.010 14.616 19.137 1.00 80.81 179 SER A O 1
ATOM 1406 N N . SER A 1 180 ? -2.794 12.952 17.640 1.00 80.12 180 SER A N 1
ATOM 1407 C CA . SER A 1 180 ? -1.469 13.274 17.110 1.00 80.12 180 SER A CA 1
ATOM 1408 C C . SER A 1 180 ? -1.549 13.572 15.612 1.00 80.12 180 SER A C 1
ATOM 1410 O O . SER A 1 180 ? -2.616 13.452 14.998 1.00 80.12 180 SER A O 1
ATOM 1412 N N . SER A 1 181 ? -0.421 13.967 15.017 1.00 80.38 181 SER A N 1
ATOM 1413 C CA . SER A 1 181 ? -0.334 14.106 13.562 1.00 80.38 181 SER A CA 1
ATOM 1414 C C . SER A 1 181 ? -0.612 12.773 12.858 1.00 80.38 181 SER A C 1
ATOM 1416 O O . SER A 1 181 ? -0.404 11.688 13.416 1.00 80.38 181 SER A O 1
ATOM 1418 N N . PHE A 1 182 ? -1.067 12.845 11.605 1.00 77.88 182 PHE A N 1
ATOM 1419 C CA . PHE A 1 182 ? -1.341 11.648 10.817 1.00 77.88 182 PHE A CA 1
ATOM 1420 C C . PHE A 1 182 ? -0.098 10.765 10.728 1.00 77.88 182 PHE A C 1
ATOM 1422 O O . PHE A 1 182 ? -0.196 9.565 10.965 1.00 77.88 182 PHE A O 1
ATOM 1429 N N . GLY A 1 183 ? 1.073 11.353 10.463 1.00 75.69 183 GLY A N 1
ATOM 1430 C CA . GLY A 1 183 ? 2.330 10.611 10.373 1.00 75.69 183 GLY A CA 1
ATOM 1431 C C . GLY A 1 183 ? 2.706 9.865 11.658 1.00 75.69 183 GLY A C 1
ATOM 1432 O O . GLY A 1 183 ? 3.123 8.711 11.586 1.00 75.69 183 GLY A O 1
ATOM 1433 N N . GLU A 1 184 ? 2.521 10.484 12.826 1.00 79.38 184 GLU A N 1
ATOM 1434 C CA . GLU A 1 184 ? 2.840 9.881 14.132 1.00 79.38 184 GLU A CA 1
ATOM 1435 C C . GLU A 1 184 ? 1.874 8.766 14.535 1.00 79.38 184 GLU A C 1
ATOM 1437 O O . GLU A 1 184 ? 2.225 7.896 15.329 1.00 79.38 184 GLU A O 1
ATOM 1442 N N . SER A 1 185 ? 0.654 8.784 13.997 1.00 83.69 185 SER A N 1
ATOM 1443 C CA . SER A 1 185 ? -0.319 7.723 14.244 1.00 83.69 185 SER A CA 1
ATOM 1444 C C . SER A 1 185 ? 0.028 6.413 13.529 1.00 83.69 185 SER A C 1
ATOM 1446 O O . SER A 1 185 ? -0.515 5.370 13.884 1.00 83.69 185 SER A O 1
ATOM 1448 N N . LEU A 1 186 ? 0.919 6.432 12.530 1.00 84.75 186 LEU A N 1
ATOM 1449 C CA . LEU A 1 186 ? 1.247 5.258 11.720 1.00 84.75 186 LEU A CA 1
ATOM 1450 C C . LEU A 1 186 ? 2.321 4.394 12.372 1.00 84.75 186 LEU A C 1
ATOM 1452 O O . LEU A 1 186 ? 3.397 4.860 12.740 1.00 84.75 186 LEU A O 1
ATOM 1456 N N . LEU A 1 187 ? 2.053 3.094 12.434 1.00 84.62 187 LEU A N 1
ATOM 1457 C CA . LEU A 1 187 ? 3.010 2.106 12.898 1.00 84.62 187 LEU A CA 1
ATOM 1458 C C . LEU A 1 187 ? 4.035 1.782 11.804 1.00 84.62 187 LEU A C 1
ATOM 1460 O O . LEU A 1 187 ? 3.672 1.625 10.632 1.00 84.62 187 LEU A O 1
ATOM 1464 N N . PRO A 1 188 ? 5.319 1.622 12.167 1.00 81.62 188 PRO A N 1
ATOM 1465 C CA . PRO A 1 188 ? 6.341 1.233 11.213 1.00 81.62 188 PRO A CA 1
ATOM 1466 C C . PRO A 1 188 ? 6.106 -0.196 10.710 1.00 81.62 188 PRO A C 1
ATOM 1468 O O . PRO A 1 188 ? 5.766 -1.109 11.469 1.00 81.62 188 PRO A O 1
ATOM 1471 N N . ILE A 1 189 ? 6.358 -0.415 9.419 1.00 81.00 189 ILE A N 1
ATOM 1472 C CA . ILE A 1 189 ? 6.442 -1.767 8.861 1.00 81.00 189 ILE A CA 1
ATOM 1473 C C . ILE A 1 189 ? 7.816 -2.322 9.226 1.00 81.00 189 ILE A C 1
ATOM 1475 O O . ILE A 1 189 ? 8.845 -1.804 8.792 1.00 81.00 189 ILE A O 1
ATOM 1479 N N . VAL A 1 190 ? 7.831 -3.383 10.026 1.00 80.75 190 VAL A N 1
ATOM 1480 C CA . VAL A 1 190 ? 9.063 -4.037 10.463 1.00 80.75 190 VAL A CA 1
ATOM 1481 C C . VAL A 1 190 ? 9.411 -5.123 9.458 1.00 80.75 190 VAL A C 1
ATOM 1483 O O . VAL A 1 190 ? 8.650 -6.054 9.188 1.00 80.75 190 VAL A O 1
ATOM 1486 N N . VAL A 1 191 ? 10.598 -4.990 8.882 1.00 80.06 191 VAL A N 1
ATOM 1487 C CA . VAL A 1 191 ? 11.155 -5.964 7.954 1.00 80.06 191 VAL A CA 1
ATOM 1488 C C . VAL A 1 191 ? 12.316 -6.651 8.648 1.00 80.06 191 VAL A C 1
ATOM 1490 O O . VAL A 1 191 ? 13.280 -6.000 9.043 1.00 80.06 191 VAL A O 1
ATOM 1493 N N . TYR A 1 192 ? 12.233 -7.973 8.792 1.00 78.62 192 TYR A N 1
ATOM 1494 C CA . TYR A 1 192 ? 13.383 -8.746 9.238 1.00 78.62 192 TYR A CA 1
ATOM 1495 C C . TYR A 1 192 ? 14.451 -8.725 8.146 1.00 78.62 192 TYR A C 1
ATOM 1497 O O . TYR A 1 192 ? 14.181 -9.074 6.994 1.00 78.62 192 TYR A O 1
ATOM 1505 N N . LYS A 1 193 ? 15.679 -8.371 8.519 1.00 73.62 193 LYS A N 1
ATOM 1506 C CA . LYS A 1 193 ? 16.857 -8.646 7.702 1.00 73.62 193 LYS A CA 1
ATOM 1507 C C . LYS A 1 193 ? 17.902 -9.357 8.563 1.00 73.62 193 LYS A C 1
ATOM 1509 O O . LYS A 1 193 ? 18.107 -8.966 9.719 1.00 73.62 193 LYS A O 1
ATOM 1514 N N . PRO A 1 194 ? 18.589 -10.370 8.013 1.00 73.94 194 PRO A N 1
ATOM 1515 C CA . PRO A 1 194 ? 19.700 -11.012 8.699 1.00 73.94 194 PRO A CA 1
ATOM 1516 C C . PRO A 1 194 ? 20.742 -9.985 9.154 1.00 73.94 194 PRO A C 1
ATOM 1518 O O . PRO A 1 194 ? 21.021 -9.020 8.444 1.00 73.94 194 PRO A O 1
ATOM 1521 N N . MET A 1 195 ? 21.327 -10.202 10.333 1.00 71.94 195 MET A N 1
ATOM 1522 C CA . MET A 1 195 ? 22.410 -9.378 10.892 1.00 71.94 195 MET A CA 1
ATOM 1523 C C . MET A 1 195 ? 22.061 -7.902 11.177 1.00 71.94 195 MET A C 1
ATOM 1525 O O . MET A 1 195 ? 22.949 -7.126 11.524 1.00 71.94 195 MET A O 1
ATOM 1529 N N . MET A 1 196 ? 20.785 -7.494 11.117 1.00 70.44 196 MET A N 1
ATOM 1530 C CA . MET A 1 196 ? 20.380 -6.115 11.446 1.00 70.44 196 MET A CA 1
ATOM 1531 C C . MET A 1 196 ? 20.761 -5.685 12.863 1.00 70.44 196 MET A C 1
ATOM 1533 O O . MET A 1 196 ? 21.133 -4.533 13.055 1.00 70.44 196 MET A O 1
ATOM 1537 N N . GLY A 1 197 ? 20.722 -6.600 13.837 1.00 66.75 197 GLY A N 1
ATOM 1538 C CA . GLY A 1 197 ? 21.131 -6.307 15.215 1.00 66.75 197 GLY A CA 1
ATOM 1539 C C . GLY A 1 197 ? 22.602 -5.895 15.340 1.00 66.75 197 GLY A C 1
ATOM 1540 O O . GLY A 1 197 ? 22.933 -5.086 16.198 1.00 66.75 197 GLY A O 1
ATOM 1541 N N . LEU A 1 198 ? 23.470 -6.377 14.443 1.00 69.19 198 LEU A N 1
ATOM 1542 C CA . LEU A 1 198 ? 24.891 -6.006 14.401 1.00 69.19 198 LEU A CA 1
ATOM 1543 C C . LEU A 1 198 ? 25.103 -4.637 13.735 1.00 69.19 198 LEU A C 1
ATOM 1545 O O . LEU A 1 198 ? 26.010 -3.890 14.092 1.00 69.19 198 LEU A O 1
ATOM 1549 N N . ASN A 1 199 ? 24.219 -4.283 12.801 1.00 63.31 199 ASN A N 1
ATOM 1550 C CA . ASN A 1 199 ? 24.283 -3.057 12.005 1.00 63.31 199 ASN A CA 1
ATOM 1551 C C . ASN A 1 199 ? 23.347 -1.951 12.519 1.00 63.31 199 ASN A C 1
ATOM 1553 O O . ASN A 1 199 ? 23.116 -0.968 11.819 1.00 63.31 199 ASN A O 1
ATOM 1557 N N . ALA A 1 200 ? 22.802 -2.085 13.732 1.00 64.06 200 ALA A N 1
ATOM 1558 C CA . ALA A 1 200 ? 21.818 -1.147 14.277 1.00 64.06 200 ALA A CA 1
ATOM 1559 C C . ALA A 1 200 ? 22.350 0.298 14.367 1.00 64.06 200 ALA A C 1
ATOM 1561 O O . ALA A 1 200 ? 21.596 1.246 14.173 1.00 64.06 200 ALA A O 1
ATOM 1562 N N . HIS A 1 201 ? 23.659 0.466 14.572 1.00 61.94 201 HIS A N 1
ATOM 1563 C CA . HIS A 1 201 ? 24.338 1.766 14.596 1.00 61.94 201 HIS A CA 1
ATOM 1564 C C . HIS A 1 201 ? 24.357 2.485 13.232 1.00 61.94 201 HIS A C 1
ATOM 1566 O O . HIS A 1 201 ? 24.524 3.700 13.186 1.00 61.94 201 HIS A O 1
ATOM 1572 N N . LEU A 1 202 ? 24.156 1.757 12.125 1.00 58.31 202 LEU A N 1
ATOM 1573 C CA . LEU A 1 202 ? 24.065 2.309 10.767 1.00 58.31 202 LEU A CA 1
ATOM 1574 C C . LEU A 1 202 ? 22.638 2.763 10.411 1.00 58.31 202 LEU A C 1
ATOM 1576 O O . LEU A 1 202 ? 22.417 3.404 9.382 1.00 58.31 202 LEU A O 1
ATOM 1580 N N . LEU A 1 203 ? 21.647 2.429 11.243 1.00 58.94 203 LEU A N 1
ATOM 1581 C CA . LEU A 1 203 ? 20.248 2.783 11.029 1.00 58.94 203 LEU A CA 1
ATOM 1582 C C . LEU A 1 203 ? 19.959 4.149 11.664 1.00 58.94 203 LEU A C 1
ATOM 1584 O O . LEU A 1 203 ? 19.500 4.256 12.799 1.00 58.94 203 LEU A O 1
ATOM 1588 N N . ALA A 1 204 ? 20.213 5.224 10.920 1.00 47.03 204 ALA A N 1
ATOM 1589 C CA . ALA A 1 204 ? 19.759 6.554 11.315 1.00 47.03 204 ALA A CA 1
ATOM 1590 C C . ALA A 1 204 ? 18.215 6.606 11.370 1.00 47.03 204 ALA A C 1
ATOM 1592 O O . ALA A 1 204 ? 17.576 6.434 10.337 1.00 47.03 204 ALA A O 1
ATOM 1593 N N . LYS A 1 205 ? 17.665 6.816 12.581 1.00 46.91 205 LYS A N 1
ATOM 1594 C CA . LYS A 1 205 ? 16.380 7.409 13.059 1.00 46.91 205 LYS A CA 1
ATOM 1595 C C . LYS A 1 205 ? 15.115 7.545 12.173 1.00 46.91 205 LYS A C 1
ATOM 1597 O O . LYS A 1 205 ? 14.141 8.123 12.641 1.00 46.91 205 LYS A O 1
ATOM 1602 N N . HIS A 1 206 ? 15.037 7.007 10.964 1.00 42.69 206 HIS A N 1
ATOM 1603 C CA . HIS A 1 206 ? 13.884 7.176 10.080 1.00 42.69 206 HIS A CA 1
ATOM 1604 C C . HIS A 1 206 ? 13.398 5.828 9.553 1.00 42.69 206 HIS A C 1
ATOM 1606 O O . HIS A 1 206 ? 13.953 5.261 8.617 1.00 42.69 206 HIS A O 1
ATOM 1612 N N . CYS A 1 207 ? 12.318 5.325 10.145 1.00 39.34 207 CYS A N 1
ATOM 1613 C CA . CYS A 1 207 ? 11.498 4.272 9.556 1.00 39.34 207 CYS A CA 1
ATOM 1614 C C . CYS A 1 207 ? 10.033 4.676 9.673 1.00 39.34 207 CYS A C 1
ATOM 1616 O O . CYS A 1 207 ? 9.290 4.177 10.507 1.00 39.34 207 CYS A O 1
ATOM 1618 N N . ALA A 1 208 ? 9.636 5.608 8.813 1.00 42.84 208 ALA A N 1
ATOM 1619 C CA . ALA A 1 208 ? 8.251 5.750 8.404 1.00 42.84 208 ALA A CA 1
ATOM 1620 C C . ALA A 1 208 ? 8.168 5.388 6.917 1.00 42.84 208 ALA A C 1
ATOM 1622 O O . ALA A 1 208 ? 9.107 5.612 6.154 1.00 42.84 208 ALA A O 1
ATOM 1623 N N . VAL A 1 209 ? 7.027 4.838 6.509 1.00 45.28 209 VAL A N 1
ATOM 1624 C CA . VAL A 1 209 ? 6.704 4.318 5.164 1.00 45.28 209 VAL A CA 1
ATOM 1625 C C . VAL A 1 209 ? 6.939 5.330 4.022 1.00 45.28 209 VAL A C 1
ATOM 1627 O O . VAL A 1 209 ? 7.021 4.947 2.857 1.00 45.28 209 VAL A O 1
ATOM 1630 N N . ARG A 1 210 ? 7.138 6.616 4.341 1.00 50.03 210 ARG A N 1
ATOM 1631 C CA . ARG A 1 210 ? 7.339 7.725 3.393 1.00 50.03 210 ARG A CA 1
ATOM 1632 C C . ARG A 1 210 ? 8.623 7.649 2.548 1.00 50.03 210 ARG A C 1
ATOM 1634 O O . ARG A 1 210 ? 8.833 8.524 1.712 1.00 50.03 210 ARG A O 1
ATOM 1641 N N . SER A 1 211 ? 9.492 6.651 2.721 1.00 58.41 211 SER A N 1
ATOM 1642 C CA . SER A 1 211 ? 10.820 6.698 2.097 1.00 58.41 211 SER A CA 1
ATOM 1643 C C . SER A 1 211 ? 11.348 5.349 1.607 1.00 58.41 211 SER A C 1
ATOM 1645 O O . SER A 1 211 ? 12.491 5.000 1.893 1.00 58.41 211 SER A O 1
ATOM 1647 N N . LEU A 1 212 ? 10.566 4.598 0.812 1.00 67.19 212 LEU A N 1
ATOM 1648 C CA . LEU A 1 212 ? 11.119 3.441 0.081 1.00 67.19 212 LEU A CA 1
ATOM 1649 C C . LEU A 1 212 ? 12.422 3.838 -0.634 1.00 67.19 212 LEU A C 1
ATOM 1651 O O . LEU A 1 212 ? 13.420 3.143 -0.504 1.00 67.19 212 LEU A O 1
ATOM 1655 N N . HIS A 1 213 ? 12.444 5.010 -1.275 1.00 66.94 213 HIS A N 1
ATOM 1656 C CA . HIS A 1 213 ? 13.624 5.554 -1.950 1.00 66.94 213 HIS A CA 1
ATOM 1657 C C . HIS A 1 213 ? 14.849 5.743 -1.035 1.00 66.94 213 HIS A C 1
ATOM 1659 O O . HIS A 1 213 ? 15.971 5.592 -1.502 1.00 66.94 213 HIS A O 1
ATOM 1665 N N . SER A 1 214 ? 14.677 6.044 0.259 1.00 64.12 214 SER A N 1
ATOM 1666 C CA . SER A 1 214 ? 15.810 6.317 1.159 1.00 64.12 214 SER A CA 1
ATOM 1667 C C . SER A 1 214 ? 16.416 5.046 1.758 1.00 64.12 214 SER A C 1
ATOM 1669 O O . SER A 1 214 ? 17.588 5.040 2.149 1.00 64.12 214 SER A O 1
ATOM 1671 N N . GLY A 1 215 ? 15.623 3.975 1.855 1.00 64.62 215 GLY A N 1
ATOM 1672 C CA . GLY A 1 215 ? 16.032 2.676 2.394 1.00 64.62 215 GLY A CA 1
ATOM 1673 C C . GLY A 1 215 ? 16.370 1.630 1.332 1.00 64.62 215 GLY A C 1
ATOM 1674 O O . GLY A 1 215 ? 17.046 0.651 1.649 1.00 64.62 215 GLY A O 1
ATOM 1675 N N . TYR A 1 216 ? 15.914 1.829 0.095 1.00 73.81 216 TYR A N 1
ATOM 1676 C CA . TYR A 1 216 ? 16.092 0.883 -0.999 1.00 73.81 216 TYR A CA 1
ATOM 1677 C C . TYR A 1 216 ? 17.569 0.683 -1.345 1.00 73.81 216 TYR A C 1
ATOM 1679 O O . TYR A 1 216 ? 18.369 1.617 -1.299 1.00 73.81 216 TYR A O 1
ATOM 1687 N N . SER A 1 217 ? 17.925 -0.545 -1.718 1.00 72.62 217 SER A N 1
ATOM 1688 C CA . SER A 1 217 ? 19.258 -0.992 -2.140 1.00 72.62 217 SER A CA 1
ATOM 1689 C C . SER A 1 217 ? 20.329 -1.091 -1.060 1.00 72.62 217 SER A C 1
ATOM 1691 O O . SER A 1 217 ? 21.366 -1.701 -1.317 1.00 72.62 217 SER A O 1
ATOM 1693 N N . ARG A 1 218 ? 20.073 -0.613 0.167 1.00 73.00 218 ARG A N 1
ATOM 1694 C CA . ARG A 1 218 ? 21.049 -0.683 1.273 1.00 73.00 218 ARG A CA 1
ATOM 1695 C C . ARG A 1 218 ? 21.522 -2.105 1.570 1.00 73.00 218 ARG A C 1
ATOM 1697 O O . ARG A 1 218 ? 22.650 -2.285 2.016 1.00 73.00 218 ARG A O 1
ATOM 1704 N N . PHE A 1 219 ? 20.673 -3.103 1.328 1.00 71.94 219 PHE A N 1
ATOM 1705 C CA . PHE A 1 219 ? 20.994 -4.513 1.560 1.00 71.94 219 PHE A CA 1
ATOM 1706 C C . PHE A 1 219 ? 20.988 -5.348 0.273 1.00 71.94 219 PHE A C 1
ATOM 1708 O O . PHE A 1 219 ? 21.145 -6.569 0.336 1.00 71.94 219 PHE A O 1
ATOM 1715 N N . LEU A 1 220 ? 20.820 -4.717 -0.896 1.00 77.56 220 LEU A N 1
ATOM 1716 C CA . LEU A 1 220 ? 20.904 -5.412 -2.176 1.00 77.56 220 LEU A CA 1
ATOM 1717 C C . LEU A 1 220 ? 22.366 -5.618 -2.562 1.00 77.56 220 LEU A C 1
ATOM 1719 O O . LEU A 1 220 ? 23.177 -4.693 -2.558 1.00 77.56 220 LEU A O 1
ATOM 1723 N N . ARG A 1 221 ? 22.698 -6.841 -2.980 1.00 81.19 221 ARG A N 1
ATOM 1724 C CA . ARG A 1 221 ? 23.970 -7.110 -3.655 1.00 81.19 221 ARG A CA 1
ATOM 1725 C C . ARG A 1 221 ? 23.895 -6.523 -5.060 1.00 81.19 221 ARG A C 1
ATOM 1727 O O . ARG A 1 221 ? 23.302 -7.136 -5.944 1.00 81.19 221 ARG A O 1
ATOM 1734 N N . GLN A 1 222 ? 24.482 -5.343 -5.248 1.00 77.88 222 GLN A N 1
ATOM 1735 C CA . GLN A 1 222 ? 24.388 -4.577 -6.496 1.00 77.88 222 GLN A CA 1
ATOM 1736 C C . GLN A 1 222 ? 24.819 -5.385 -7.726 1.00 77.88 222 GLN A C 1
ATOM 1738 O O . GLN A 1 222 ? 24.132 -5.330 -8.737 1.00 77.88 222 GLN A O 1
ATOM 1743 N N . SER A 1 223 ? 25.866 -6.209 -7.610 1.00 77.44 223 SER A N 1
ATOM 1744 C CA . SER A 1 223 ? 26.348 -7.078 -8.696 1.00 77.44 223 SER A CA 1
ATOM 1745 C C . SER A 1 223 ? 25.326 -8.117 -9.169 1.00 77.44 223 SER A C 1
ATOM 1747 O O . SER A 1 223 ? 25.315 -8.483 -10.339 1.00 77.44 223 SER A O 1
ATOM 1749 N N . LEU A 1 224 ? 24.459 -8.595 -8.273 1.00 80.88 224 LEU A N 1
ATOM 1750 C CA . LEU A 1 224 ? 23.381 -9.525 -8.615 1.00 80.88 224 LEU A CA 1
ATOM 1751 C C . LEU A 1 224 ? 22.132 -8.777 -9.088 1.00 80.88 224 LEU A C 1
ATOM 1753 O O . LEU A 1 224 ? 21.465 -9.214 -10.022 1.00 80.88 224 LEU A O 1
ATOM 1757 N N . ALA A 1 225 ? 21.824 -7.643 -8.455 1.00 79.56 225 ALA A N 1
ATOM 1758 C CA . ALA A 1 225 ? 20.673 -6.816 -8.805 1.00 79.56 225 ALA A CA 1
ATOM 1759 C C . ALA A 1 225 ? 20.801 -6.198 -10.207 1.00 79.56 225 ALA A C 1
ATOM 1761 O O . ALA A 1 225 ? 19.795 -6.060 -10.896 1.00 79.56 225 ALA A O 1
ATOM 1762 N N . SER A 1 226 ? 22.021 -5.874 -10.651 1.00 74.06 226 SER A N 1
ATOM 1763 C CA . SER A 1 226 ? 22.276 -5.375 -12.006 1.00 74.06 226 SER A CA 1
ATOM 1764 C C . SER A 1 226 ? 22.081 -6.445 -13.082 1.00 74.06 226 SER A C 1
ATOM 1766 O O . SER A 1 226 ? 21.700 -6.109 -14.197 1.00 74.06 226 SER A O 1
ATOM 1768 N N . GLY A 1 227 ? 22.330 -7.719 -12.754 1.00 73.44 227 GLY A N 1
ATOM 1769 C CA . GLY A 1 227 ? 22.160 -8.846 -13.678 1.00 73.44 227 GLY A CA 1
ATOM 1770 C C . GLY A 1 227 ? 20.741 -9.421 -13.709 1.00 73.44 227 GLY A C 1
ATOM 1771 O O . GLY A 1 227 ? 20.345 -10.030 -14.700 1.00 73.44 227 GLY A O 1
ATOM 1772 N N . HIS A 1 228 ? 19.953 -9.225 -12.644 1.00 77.94 228 HIS A N 1
ATOM 1773 C CA . HIS A 1 228 ? 18.612 -9.797 -12.525 1.00 77.94 228 HIS A CA 1
ATOM 1774 C C . HIS A 1 228 ? 17.607 -8.813 -11.915 1.00 77.94 228 HIS A C 1
ATOM 1776 O O . HIS A 1 228 ? 17.628 -8.529 -10.714 1.00 77.94 228 HIS A O 1
ATOM 1782 N N . SER A 1 229 ? 16.635 -8.389 -12.728 1.00 77.31 229 SER A N 1
ATOM 1783 C CA . SER A 1 229 ? 15.544 -7.486 -12.326 1.00 77.31 229 SER A CA 1
ATOM 1784 C C . SER A 1 229 ? 14.737 -8.009 -11.132 1.00 77.31 229 SER A C 1
ATOM 1786 O O . SER A 1 229 ? 14.361 -7.241 -10.249 1.00 77.31 229 SER A O 1
ATOM 1788 N N . PHE A 1 230 ? 14.527 -9.326 -11.048 1.00 81.38 230 PHE A N 1
ATOM 1789 C CA . PHE A 1 230 ? 13.836 -9.953 -9.920 1.00 81.38 230 PHE A CA 1
ATOM 1790 C C . PHE A 1 230 ? 14.552 -9.709 -8.581 1.00 81.38 230 PHE A C 1
ATOM 1792 O O . PHE A 1 230 ? 13.914 -9.409 -7.570 1.00 81.38 230 PHE A O 1
ATOM 1799 N N . ILE A 1 231 ? 15.887 -9.775 -8.571 1.00 83.25 231 ILE A N 1
ATOM 1800 C CA . ILE A 1 231 ? 16.682 -9.547 -7.357 1.00 83.25 231 ILE A CA 1
ATOM 1801 C C . ILE A 1 231 ? 16.524 -8.099 -6.902 1.00 83.25 231 ILE A C 1
ATOM 1803 O O . ILE A 1 231 ? 16.320 -7.850 -5.714 1.00 83.25 231 ILE A O 1
ATOM 1807 N N . ALA A 1 232 ? 16.523 -7.158 -7.843 1.00 83.00 232 ALA A N 1
ATOM 1808 C CA . ALA A 1 232 ? 16.324 -5.753 -7.530 1.00 83.00 232 ALA A CA 1
ATOM 1809 C C . ALA A 1 232 ? 14.949 -5.493 -6.872 1.00 83.00 232 ALA A C 1
ATOM 1811 O O . ALA A 1 232 ? 14.844 -4.754 -5.897 1.00 83.00 232 ALA A O 1
ATOM 1812 N N . LEU A 1 233 ? 13.900 -6.203 -7.295 1.00 86.38 233 LEU A N 1
ATOM 1813 C CA . LEU A 1 233 ? 12.558 -6.071 -6.712 1.00 86.38 233 LEU A CA 1
ATOM 1814 C C . LEU A 1 233 ? 12.358 -6.819 -5.381 1.00 86.38 233 LEU A C 1
ATOM 1816 O O . LEU A 1 233 ? 11.331 -6.638 -4.722 1.00 86.38 233 LEU A O 1
ATOM 1820 N N . THR A 1 234 ? 13.329 -7.620 -4.931 1.00 88.44 234 THR A N 1
ATOM 1821 C CA . THR A 1 234 ? 13.171 -8.477 -3.740 1.00 88.44 234 THR A CA 1
ATOM 1822 C C . THR A 1 234 ? 12.904 -7.671 -2.466 1.00 88.44 234 THR A C 1
ATOM 1824 O O . THR A 1 234 ? 12.118 -8.099 -1.616 1.00 88.44 234 THR A O 1
ATOM 1827 N N . GLU A 1 235 ? 13.500 -6.484 -2.317 1.00 84.00 235 GLU A N 1
ATOM 1828 C CA . GLU A 1 235 ? 13.239 -5.633 -1.147 1.00 84.00 235 GLU A CA 1
ATOM 1829 C C . GLU A 1 235 ? 11.820 -5.066 -1.144 1.00 84.00 235 GLU A C 1
ATOM 1831 O O . GLU A 1 235 ? 11.202 -4.990 -0.083 1.00 84.00 235 GLU A O 1
ATOM 1836 N N . VAL A 1 236 ? 11.283 -4.740 -2.322 1.00 85.88 236 VAL A N 1
ATOM 1837 C CA . VAL A 1 236 ? 9.907 -4.256 -2.482 1.00 85.88 236 VAL A CA 1
ATOM 1838 C C . VAL A 1 236 ? 8.920 -5.371 -2.141 1.00 85.88 236 VAL A C 1
ATOM 1840 O O . VAL A 1 236 ? 7.998 -5.157 -1.354 1.00 85.88 236 VAL A O 1
ATOM 1843 N N . PHE A 1 237 ? 9.143 -6.582 -2.662 1.00 89.25 237 PHE A N 1
ATOM 1844 C CA . PHE A 1 237 ? 8.308 -7.740 -2.333 1.00 89.25 237 PHE A CA 1
ATOM 1845 C C . PHE A 1 237 ? 8.359 -8.076 -0.844 1.00 89.25 237 PHE A C 1
ATOM 1847 O O . PHE A 1 237 ? 7.315 -8.297 -0.232 1.00 89.25 237 PHE A O 1
ATOM 1854 N N . THR A 1 238 ? 9.551 -8.053 -0.244 1.00 88.75 238 THR A N 1
ATOM 1855 C CA . THR A 1 238 ? 9.718 -8.286 1.195 1.00 88.75 238 THR A CA 1
ATOM 1856 C C . THR A 1 238 ? 8.974 -7.234 2.019 1.00 88.75 238 THR A C 1
ATOM 1858 O O . THR A 1 238 ? 8.263 -7.595 2.953 1.00 88.75 238 THR A O 1
ATOM 1861 N N . LEU A 1 239 ? 9.077 -5.948 1.665 1.00 87.00 239 LEU A N 1
ATOM 1862 C CA . LEU A 1 239 ? 8.352 -4.873 2.349 1.00 87.00 239 LEU A CA 1
ATOM 1863 C C . LEU A 1 239 ? 6.835 -5.101 2.296 1.00 87.00 239 LEU A C 1
ATOM 1865 O O . LEU A 1 239 ? 6.158 -5.031 3.323 1.00 87.00 239 LEU A O 1
ATOM 1869 N N . VAL A 1 240 ? 6.306 -5.413 1.112 1.00 89.50 240 VAL A N 1
ATOM 1870 C CA . VAL A 1 240 ? 4.877 -5.685 0.916 1.00 89.50 240 VAL A CA 1
ATOM 1871 C C . VAL A 1 240 ? 4.436 -6.908 1.719 1.00 89.50 240 VAL A C 1
ATOM 1873 O O . VAL A 1 240 ? 3.420 -6.845 2.414 1.00 89.50 240 VAL A O 1
ATOM 1876 N N . ALA A 1 241 ? 5.201 -7.997 1.680 1.00 92.19 241 ALA A N 1
ATOM 1877 C CA . ALA A 1 241 ? 4.914 -9.205 2.447 1.00 92.19 241 ALA A CA 1
ATOM 1878 C C . ALA A 1 241 ? 4.917 -8.936 3.961 1.00 92.19 241 ALA A C 1
ATOM 1880 O O . ALA A 1 241 ? 3.975 -9.327 4.651 1.00 92.19 241 ALA A O 1
ATOM 1881 N N . SER A 1 242 ? 5.914 -8.204 4.468 1.00 90.12 242 SER A N 1
ATOM 1882 C CA . SER A 1 242 ? 5.975 -7.765 5.867 1.00 90.12 242 SER A CA 1
ATOM 1883 C C . SER A 1 242 ? 4.762 -6.927 6.261 1.00 90.12 242 SER A C 1
ATOM 1885 O O . SER A 1 242 ? 4.173 -7.172 7.310 1.00 90.12 242 SER A O 1
ATOM 1887 N N . SER A 1 243 ? 4.343 -5.990 5.407 1.00 89.88 243 SER A N 1
ATOM 1888 C CA . SER A 1 243 ? 3.169 -5.141 5.650 1.00 89.88 243 SER A CA 1
ATOM 1889 C C . SER A 1 243 ? 1.884 -5.964 5.812 1.00 89.88 243 SER A C 1
ATOM 1891 O O . SER A 1 243 ? 1.108 -5.762 6.745 1.00 89.88 243 SER A O 1
ATOM 1893 N N . LYS A 1 244 ? 1.703 -6.978 4.956 1.00 93.00 244 LYS A N 1
ATOM 1894 C CA . LYS A 1 244 ? 0.555 -7.888 5.009 1.00 93.00 244 LYS A CA 1
ATOM 1895 C C . LYS A 1 244 ? 0.612 -8.787 6.237 1.00 93.00 244 LYS A C 1
ATOM 1897 O O . LYS A 1 244 ? -0.395 -8.938 6.917 1.00 93.00 244 LYS A O 1
ATOM 1902 N N . LYS A 1 245 ? 1.787 -9.337 6.558 1.00 94.06 245 LYS A N 1
ATOM 1903 C CA . LYS A 1 245 ? 1.993 -10.137 7.772 1.00 94.06 245 LYS A CA 1
ATOM 1904 C C . LYS A 1 245 ? 1.664 -9.335 9.031 1.00 94.06 245 LYS A C 1
ATOM 1906 O O . LYS A 1 245 ? 0.978 -9.842 9.906 1.00 94.06 245 LYS A O 1
ATOM 1911 N N . HIS A 1 246 ? 2.122 -8.087 9.111 1.00 90.94 246 HIS A N 1
ATOM 1912 C CA . HIS A 1 246 ? 1.813 -7.188 10.224 1.00 90.94 246 HIS A CA 1
ATOM 1913 C C . HIS A 1 246 ? 0.308 -7.013 10.413 1.00 90.94 246 HIS A C 1
ATOM 1915 O O . HIS A 1 246 ? -0.191 -7.121 11.531 1.00 90.94 246 HIS A O 1
ATOM 1921 N N . PHE A 1 247 ? -0.409 -6.777 9.314 1.00 93.44 247 PHE A N 1
ATOM 1922 C CA . PHE A 1 247 ? -1.858 -6.644 9.332 1.00 93.44 247 PHE A CA 1
ATOM 1923 C C . PHE A 1 247 ? -2.556 -7.931 9.792 1.00 93.44 247 PHE A C 1
ATOM 1925 O O . PHE A 1 247 ? -3.406 -7.869 10.676 1.00 93.44 247 PHE A O 1
ATOM 1932 N N . LEU A 1 248 ? -2.171 -9.089 9.249 1.00 95.50 248 LEU A N 1
ATOM 1933 C CA . LEU A 1 248 ? -2.756 -10.380 9.627 1.00 95.50 248 LEU A CA 1
ATOM 1934 C C . LEU A 1 248 ? -2.507 -10.712 11.102 1.00 95.50 248 LEU A C 1
ATOM 1936 O O . LEU A 1 248 ? -3.458 -10.989 11.820 1.00 95.50 248 LEU A O 1
ATOM 1940 N N . ASN A 1 249 ? -1.276 -10.545 11.588 1.00 94.94 249 ASN A N 1
ATOM 1941 C CA . ASN A 1 249 ? -0.956 -10.747 13.002 1.00 94.94 249 ASN A CA 1
ATOM 1942 C C . ASN A 1 249 ? -1.804 -9.849 13.921 1.00 94.94 249 ASN A C 1
ATOM 1944 O O . ASN A 1 249 ? -2.238 -10.270 14.989 1.00 94.94 249 ASN A O 1
ATOM 1948 N N . MET A 1 250 ? -2.034 -8.594 13.522 1.00 94.00 250 MET A N 1
ATOM 1949 C CA . MET A 1 250 ? -2.893 -7.683 14.277 1.00 94.00 250 MET A CA 1
ATOM 1950 C C . MET A 1 250 ? -4.354 -8.161 14.279 1.00 94.00 250 MET A C 1
ATOM 1952 O O . MET A 1 250 ? -5.028 -8.024 15.299 1.00 94.00 250 MET A O 1
ATOM 1956 N N . MET A 1 251 ? -4.849 -8.712 13.167 1.00 94.12 251 MET A N 1
ATOM 1957 C CA . MET A 1 251 ? -6.197 -9.285 13.091 1.00 94.12 251 MET A CA 1
ATOM 1958 C C . MET A 1 251 ? -6.332 -10.517 13.990 1.00 94.12 251 MET A C 1
ATOM 1960 O O . MET A 1 251 ? -7.289 -10.584 14.758 1.00 94.12 251 MET A O 1
ATOM 1964 N N . ASP A 1 252 ? -5.356 -11.426 13.963 1.00 95.12 252 ASP A N 1
ATOM 1965 C CA . ASP A 1 252 ? -5.345 -12.635 14.795 1.00 95.12 252 ASP A CA 1
ATOM 1966 C C . ASP A 1 252 ? -5.415 -12.278 16.288 1.00 95.12 252 ASP A C 1
ATOM 1968 O O . ASP A 1 252 ? -6.313 -12.730 16.997 1.00 95.12 252 ASP A O 1
ATOM 1972 N N . LEU A 1 253 ? -4.570 -11.345 16.748 1.00 93.50 253 LEU A N 1
ATOM 1973 C CA . LEU A 1 253 ? -4.581 -10.869 18.140 1.00 93.50 253 LEU A CA 1
ATOM 1974 C C . LEU A 1 253 ? -5.927 -10.258 18.561 1.00 93.50 253 LEU A C 1
ATOM 1976 O O . LEU A 1 253 ? -6.329 -10.332 19.725 1.00 93.50 253 LEU A O 1
ATOM 1980 N N . LYS A 1 254 ? -6.631 -9.608 17.630 1.00 91.44 254 LYS A N 1
ATOM 1981 C CA . LYS A 1 254 ? -7.956 -9.035 17.900 1.00 91.44 254 LYS A CA 1
ATOM 1982 C C . LYS A 1 254 ? -9.027 -10.109 18.006 1.00 91.44 254 LYS A C 1
ATOM 1984 O O . LYS A 1 254 ? -9.888 -9.995 18.877 1.00 91.44 254 LYS A O 1
ATOM 1989 N N . LEU A 1 255 ? -8.968 -11.124 17.149 1.00 92.12 255 LEU A N 1
ATOM 1990 C CA . LEU A 1 255 ? -9.888 -12.257 17.181 1.00 92.12 255 LEU A CA 1
ATOM 1991 C C . LEU A 1 255 ? -9.718 -13.057 18.476 1.00 92.12 255 LEU A C 1
ATOM 1993 O O . LEU A 1 255 ? -10.701 -13.254 19.186 1.00 92.12 255 LEU A O 1
ATOM 1997 N N . GLU A 1 256 ? -8.483 -13.387 18.861 1.00 93.88 256 GLU A N 1
ATOM 1998 C CA . GLU A 1 256 ? -8.186 -14.066 20.132 1.00 93.88 256 GLU A CA 1
ATOM 1999 C C . GLU A 1 256 ? -8.739 -13.290 21.337 1.00 93.88 256 GLU A C 1
ATOM 2001 O O . GLU A 1 256 ? -9.382 -13.848 22.231 1.00 93.88 256 GLU A O 1
ATOM 2006 N N . ARG A 1 257 ? -8.552 -11.963 21.351 1.00 89.38 257 ARG A N 1
ATOM 2007 C CA . ARG A 1 257 ? -9.088 -11.105 22.415 1.00 89.38 257 ARG A CA 1
ATOM 2008 C C . ARG A 1 257 ? -10.617 -11.086 22.434 1.00 89.38 257 ARG A C 1
ATOM 2010 O O . ARG A 1 257 ? -11.210 -11.039 23.514 1.00 89.38 257 ARG A O 1
ATOM 2017 N N . ALA A 1 258 ? -11.263 -11.096 21.270 1.00 88.50 258 ALA A N 1
ATOM 2018 C CA . ALA A 1 258 ? -12.717 -11.148 21.176 1.00 88.50 258 ALA A CA 1
ATOM 2019 C C . ALA A 1 258 ? -13.263 -12.476 21.725 1.00 88.50 258 ALA A C 1
ATOM 2021 O O . ALA A 1 258 ? -14.206 -12.461 22.517 1.00 88.50 258 ALA A O 1
ATOM 2022 N N . GLU A 1 259 ? -12.630 -13.603 21.392 1.00 90.50 259 GLU A N 1
ATOM 2023 C CA . GLU A 1 259 ? -13.007 -14.923 21.908 1.00 90.50 259 GLU A CA 1
ATOM 2024 C C . GLU A 1 259 ? -12.878 -15.005 23.436 1.00 90.50 259 GLU A C 1
ATOM 2026 O O . GLU A 1 259 ? -13.815 -15.433 24.116 1.00 90.50 259 GLU A O 1
ATOM 2031 N N . LEU A 1 260 ? -11.770 -14.521 24.006 1.00 88.88 260 LEU A N 1
ATOM 2032 C CA . LEU A 1 260 ? -11.578 -14.477 25.461 1.00 88.88 260 LEU A CA 1
ATOM 2033 C C . LEU A 1 260 ? -12.671 -13.660 26.165 1.00 88.88 260 LEU A C 1
ATOM 2035 O O . LEU A 1 260 ? -13.230 -14.104 27.169 1.00 88.88 260 LEU A O 1
ATOM 2039 N N . ASN A 1 261 ? -13.034 -12.503 25.606 1.00 84.75 261 ASN A N 1
ATOM 2040 C CA . ASN A 1 261 ? -14.096 -11.656 26.153 1.00 84.75 261 ASN A CA 1
ATOM 2041 C C . ASN A 1 261 ? -15.481 -12.322 26.104 1.00 84.75 261 ASN A C 1
ATOM 2043 O O . ASN A 1 261 ? -16.329 -12.021 26.943 1.00 84.75 261 ASN A O 1
ATOM 2047 N N . THR A 1 262 ? -15.730 -13.202 25.129 1.00 84.12 262 THR A N 1
ATOM 2048 C CA . THR A 1 262 ? -16.985 -13.969 25.060 1.00 84.12 262 THR A CA 1
ATOM 2049 C C . THR A 1 262 ? -17.024 -15.124 26.057 1.00 84.12 262 THR A C 1
ATOM 2051 O O . THR A 1 262 ? -18.075 -15.375 26.639 1.00 84.12 262 THR A O 1
ATOM 2054 N N . ARG A 1 263 ? -15.887 -15.786 26.319 1.00 78.31 263 ARG A N 1
ATOM 2055 C CA . ARG A 1 263 ? -15.801 -16.896 27.285 1.00 78.31 263 ARG A CA 1
ATOM 2056 C C . ARG A 1 263 ? -15.822 -16.437 28.743 1.00 78.31 263 ARG A C 1
ATOM 2058 O O . ARG A 1 263 ? -16.359 -17.149 29.576 1.00 78.31 263 ARG A O 1
ATOM 2065 N N . GLY A 1 264 ? -15.292 -15.252 29.053 1.00 61.44 264 GLY A N 1
ATOM 2066 C CA . GLY A 1 264 ? -15.305 -14.678 30.409 1.00 61.44 264 GLY A CA 1
ATOM 2067 C C . GLY A 1 264 ? -16.642 -14.068 30.860 1.00 61.44 264 GLY A C 1
ATOM 2068 O O . GLY A 1 264 ? -16.681 -13.422 31.902 1.00 61.44 264 GLY A O 1
ATOM 2069 N N . LYS A 1 265 ? -17.714 -14.207 30.067 1.00 57.12 265 LYS A N 1
ATOM 2070 C CA . LYS A 1 265 ? -19.077 -13.736 30.382 1.00 57.12 265 LYS A CA 1
ATOM 2071 C C . LYS A 1 265 ? -20.061 -14.870 30.738 1.00 57.12 265 LYS A C 1
ATOM 2073 O O . LYS A 1 265 ? -21.258 -14.601 30.826 1.00 57.12 265 LYS A O 1
ATOM 2078 N N . LEU A 1 266 ? -19.570 -16.099 30.915 1.00 45.25 266 LEU A N 1
ATOM 2079 C CA . LEU A 1 266 ? -20.294 -17.252 31.477 1.00 45.25 266 LEU A CA 1
ATOM 2080 C C . LEU A 1 266 ? -19.939 -17.412 32.957 1.00 45.25 266 LEU A C 1
ATOM 2082 O O . LEU A 1 266 ? -20.855 -17.766 33.726 1.00 45.25 266 LEU A O 1
#

Secondary structure (DSSP, 8-state):
-PPPPPPP---GGG--PPP------S---HHHHHHHHHHHT--HHHHHHHT----HHHHTT-TT-SPPGGG-SSEEEEEEEEEEE-----TTS-HHHHHHHHHHHHHHHHHHHHTT--PPTTPPPP-EEEE-SSSEEEEEEEEEEE---SSS--------------TTHHHHHHHTT-SS-HHHHBPPPP---TTTTTSGGG--S--SGGGHHHHTTTTS-HHHHTT-HHHHHHHHHHHHHHHHHHHHHHHHHHHHHHHHHHHTT-